Protein AF-A0A329SDK2-F1 (afdb_monomer)

pLDDT: mean 84.41, std 10.88, range [40.44, 93.88]

InterPro domains:
  IPR001247 Exoribonuclease, phosphorolytic domain 1 [PF01138] (6-90)
  IPR015847 Exoribonuclease, phosphorolytic domain 2 [PF03725] (94-155)
  IPR020568 Ribosomal protein uS5 domain 2-type superfamily [SSF54211] (5-118)
  IPR027408 PNPase/RNase PH domain superfamily [G3DSA:3.30.230.70] (1-175)
  IPR036345 Exoribonuclease, PH domain 2 superfamily [SSF55666] (92-164)
  IPR050080 Ribonuclease PH [PTHR11953] (2-164)

Foldseek 3Di:
DPDDFDQFEAEFFFEEEDLVAEPPHRDDPDCDPVRVVLRVQLRQLCVQFAPRNVVHPHYHYFYHYRHHAFAPVSQVRNQVRLLVCVLVVGDTPARKGKWKWFAAPNDIHTRDTPVRNVRTQWMKMWIAGLVVGDTRDIDIDGDDDPVRVVVNVVVGSVVRNVCCVVSCVVSVVVSVD

Solvent-accessible surface area (backbone atoms only — not comparable to full-atom values): 9731 Å² total; per-residue (Å²): 130,87,79,74,93,53,76,41,27,43,80,45,46,47,38,42,72,41,60,70,12,44,91,87,52,73,60,70,98,67,87,50,70,68,34,55,52,51,12,52,50,46,35,57,39,43,54,84,28,42,48,32,75,81,32,56,83,40,73,51,74,47,79,46,75,41,65,67,62,61,45,47,57,71,22,55,51,37,33,50,52,32,49,51,38,54,73,70,65,52,68,50,82,44,62,44,24,32,28,32,30,24,30,46,94,90,39,81,39,75,58,34,41,45,69,46,56,72,67,23,56,18,42,37,38,41,28,31,24,64,88,81,69,42,78,57,36,76,48,80,47,73,65,72,54,74,71,57,47,53,54,40,52,53,52,35,52,54,47,23,47,53,49,44,54,55,50,53,54,55,52,55,55,59,76,76,108

Nearest PDB structures (foldseek):
  2wnr-assembly1_D  TM=9.656E-01  e=1.212E-17  Methanothermobacter thermautotrophicus
  2wnr-assembly1_B  TM=9.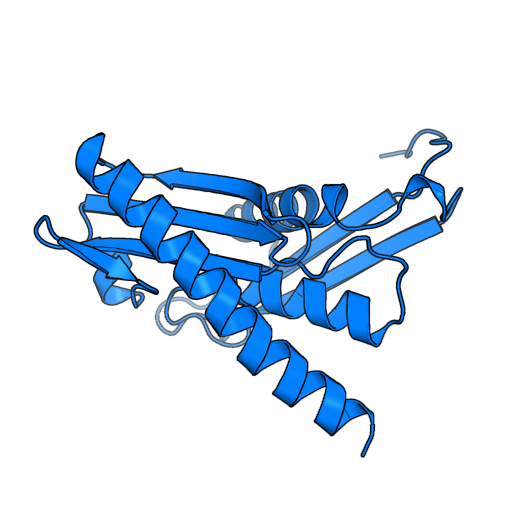500E-01  e=8.816E-18  Methanothermobacter thermautotrophicus
  2wnr-assembly1_F  TM=9.285E-01  e=1.666E-17  Methanothermobacter thermautotrophicus
  2pnz-assembly1_A  TM=9.358E-01  e=5.236E-17  Pyrococcus abyssi
  4ba1-assembly1_B  TM=9.302E-01  e=2.382E-15  Saccharolobus solfataricus

Mean predicted aligned error: 6.84 Å

Sequence (177 aa):
ARREFSKDGQLVCDVKYAPFADKLTRRERGQDPDEMELSAIVEEALAPAVMLHKLPKCIVSVFVTILEDDGGVFAAAINCASLALADAAVEMYDVVTASSAGIVNGSVVLDPSREEEQRGDGKLALAYMPSVGRVTYMLQAGKIHHTQLQEAVDLCTDACTGVTRSLLTASLLQALS

Secondary structure (DSSP, 8-state):
------SS-EEEEEEEE-TTS-SS----SS--HHHHHHHHHHHHHHTTTB-GGGSTT-EEEEEEEE---SS-HHHHHHHHHHHHHHHTT--BSS--EEEEEEEETTEEEES--HHHHHH-SEEEEEEEETTTTEEEEEEEEE---HHHHHHHHHHHHHHHHHHHHHHHHHHHHHHT-

Radius of gyration: 16.82 Å; Cα contacts (8 Å, |Δi|>4): 322; chains: 1; bounding box: 44×35×44 Å

Structure (mmCIF, N/CA/C/O backbone):
data_AF-A0A329SDK2-F1
#
_entry.id   AF-A0A329SDK2-F1
#
loop_
_atom_site.group_PDB
_atom_site.id
_atom_site.type_symbol
_atom_site.label_atom_id
_atom_site.label_alt_id
_atom_site.label_comp_id
_atom_site.label_asym_id
_atom_site.label_entity_id
_atom_site.label_seq_id
_atom_site.pdbx_PDB_ins_code
_atom_site.Cartn_x
_atom_site.Cartn_y
_atom_site.Cartn_z
_atom_site.occupancy
_atom_site.B_iso_or_equiv
_atom_site.auth_seq_id
_atom_site.auth_comp_id
_atom_site.auth_asym_id
_atom_site.auth_atom_id
_atom_site.pdbx_PDB_model_num
ATOM 1 N N . ALA A 1 1 ? 26.123 2.652 1.180 1.00 40.44 1 ALA A N 1
ATOM 2 C CA . ALA A 1 1 ? 26.547 1.236 1.195 1.00 40.44 1 ALA A CA 1
ATOM 3 C C . ALA A 1 1 ? 26.762 0.766 -0.242 1.00 40.44 1 ALA A C 1
ATOM 5 O O . ALA A 1 1 ? 25.948 1.093 -1.098 1.00 40.44 1 ALA A O 1
ATOM 6 N N . ARG A 1 2 ? 27.876 0.084 -0.536 1.00 42.47 2 ARG A N 1
ATOM 7 C CA . ARG A 1 2 ? 28.179 -0.449 -1.875 1.00 42.47 2 ARG A CA 1
ATOM 8 C C . ARG A 1 2 ? 27.233 -1.622 -2.136 1.00 42.47 2 ARG A C 1
ATOM 10 O O . ARG A 1 2 ? 27.375 -2.648 -1.485 1.00 42.47 2 ARG A O 1
ATOM 17 N N . ARG A 1 3 ? 26.243 -1.441 -3.013 1.00 56.94 3 ARG A N 1
ATOM 18 C CA . ARG A 1 3 ? 25.274 -2.497 -3.332 1.00 56.94 3 ARG A CA 1
ATOM 19 C C . ARG A 1 3 ? 25.977 -3.609 -4.112 1.00 56.94 3 ARG A C 1
ATOM 21 O O . ARG A 1 3 ? 26.666 -3.333 -5.095 1.00 56.94 3 ARG A O 1
ATOM 28 N N . GLU A 1 4 ? 25.862 -4.836 -3.617 1.00 59.19 4 GLU A N 1
ATOM 29 C CA . GLU A 1 4 ? 26.436 -6.027 -4.240 1.00 59.19 4 GLU A CA 1
ATOM 30 C C . GLU A 1 4 ? 25.710 -6.361 -5.549 1.00 59.19 4 GLU A C 1
ATOM 32 O O . GLU A 1 4 ? 24.553 -5.993 -5.761 1.00 59.19 4 GLU A O 1
ATOM 37 N N . PHE A 1 5 ? 26.418 -7.032 -6.457 1.00 58.66 5 PHE A N 1
ATOM 38 C CA . PHE A 1 5 ? 25.895 -7.413 -7.763 1.00 58.66 5 PHE A CA 1
ATOM 39 C C . PHE A 1 5 ? 24.773 -8.446 -7.604 1.00 58.66 5 PHE A C 1
ATOM 41 O O . PHE A 1 5 ? 25.046 -9.619 -7.358 1.00 58.66 5 PHE A O 1
ATOM 48 N N . SER A 1 6 ? 23.521 -8.022 -7.783 1.00 67.75 6 SER A N 1
ATOM 49 C CA . SER A 1 6 ? 22.383 -8.935 -7.905 1.00 67.75 6 SER A CA 1
ATOM 50 C C . SER A 1 6 ? 22.097 -9.231 -9.376 1.00 67.75 6 SER A C 1
ATOM 52 O O . SER A 1 6 ? 22.237 -8.359 -10.237 1.00 67.75 6 SER A O 1
ATOM 54 N N . LYS A 1 7 ? 21.726 -10.482 -9.673 1.00 69.50 7 LYS A N 1
ATOM 55 C CA . LYS A 1 7 ? 21.220 -10.869 -11.000 1.00 69.50 7 LYS A CA 1
ATOM 56 C C . LYS A 1 7 ? 19.812 -10.321 -11.241 1.00 69.50 7 LYS A C 1
ATOM 58 O O . LYS A 1 7 ? 19.454 -10.112 -12.396 1.00 69.50 7 LYS A O 1
ATOM 63 N N . ASP A 1 8 ? 19.083 -10.047 -10.166 1.00 82.06 8 ASP A N 1
ATOM 64 C CA . ASP A 1 8 ? 17.745 -9.473 -10.192 1.00 82.06 8 ASP A CA 1
ATOM 65 C C . ASP A 1 8 ? 17.802 -7.944 -10.091 1.00 82.06 8 ASP A C 1
ATOM 67 O O . ASP A 1 8 ? 18.760 -7.366 -9.562 1.00 82.06 8 ASP A O 1
ATOM 71 N N . GLY A 1 9 ? 16.767 -7.288 -10.611 1.00 83.19 9 GLY A N 1
ATOM 72 C CA . GLY A 1 9 ? 16.538 -5.865 -10.403 1.00 83.19 9 GLY A CA 1
ATOM 73 C C . GLY A 1 9 ? 16.341 -5.532 -8.927 1.00 83.19 9 GLY A C 1
ATOM 74 O O . GLY A 1 9 ? 15.985 -6.385 -8.117 1.00 83.19 9 GLY A O 1
ATOM 75 N N . GLN A 1 10 ? 16.582 -4.275 -8.571 1.00 87.50 10 GLN A N 1
ATOM 76 C CA . GLN A 1 10 ? 16.356 -3.780 -7.214 1.00 87.50 10 GLN A CA 1
ATOM 77 C C . GLN A 1 10 ? 15.170 -2.827 -7.205 1.00 87.50 10 GLN A C 1
ATOM 79 O O . GLN A 1 10 ? 15.102 -1.927 -8.042 1.00 87.50 10 GLN A O 1
ATOM 84 N N . LEU A 1 11 ? 14.274 -3.007 -6.240 1.00 90.88 11 LEU A N 1
ATOM 85 C CA . LEU A 1 11 ? 13.259 -2.022 -5.894 1.00 90.88 11 LEU A CA 1
ATOM 86 C C . LEU A 1 11 ? 13.811 -1.142 -4.770 1.00 90.88 11 LEU A C 1
ATOM 88 O O . LEU A 1 11 ? 14.528 -1.627 -3.902 1.00 90.88 11 LEU A O 1
ATOM 92 N N . VAL A 1 12 ? 13.539 0.155 -4.826 1.00 92.31 12 VAL A N 1
ATOM 93 C CA . VAL A 1 12 ? 13.851 1.099 -3.752 1.00 92.31 12 VAL A CA 1
ATOM 94 C C . VAL A 1 12 ? 12.628 1.964 -3.550 1.00 92.31 12 VAL A C 1
ATOM 96 O O . VAL A 1 12 ? 12.203 2.637 -4.490 1.00 92.31 12 VAL A O 1
ATOM 99 N N . CYS A 1 13 ? 12.085 1.975 -2.341 1.00 92.56 13 CYS A N 1
ATOM 100 C CA . CYS A 1 13 ? 10.974 2.851 -1.997 1.00 92.56 13 CYS A CA 1
ATOM 101 C C . CYS A 1 13 ? 11.436 3.909 -0.995 1.00 92.56 13 CYS A C 1
ATOM 103 O O . CYS A 1 13 ? 12.164 3.611 -0.053 1.00 92.56 13 CYS A O 1
ATOM 105 N N . ASP A 1 14 ? 11.031 5.154 -1.220 1.00 92.62 14 ASP A N 1
ATOM 106 C CA . ASP A 1 14 ? 11.293 6.278 -0.321 1.00 92.62 14 ASP A CA 1
ATOM 107 C C . ASP A 1 14 ? 9.982 7.037 -0.124 1.00 92.62 14 ASP A C 1
ATOM 109 O O . ASP A 1 14 ? 9.411 7.592 -1.067 1.00 92.62 14 ASP A O 1
ATOM 113 N N . VAL A 1 15 ? 9.477 6.994 1.102 1.00 91.38 15 VAL A N 1
ATOM 114 C CA . VAL A 1 15 ? 8.231 7.632 1.511 1.00 91.38 15 VAL A CA 1
ATOM 115 C C . VAL A 1 15 ? 8.570 8.808 2.412 1.00 91.38 15 VAL A C 1
ATOM 117 O O . VAL A 1 15 ? 9.326 8.663 3.369 1.00 91.38 15 VAL A O 1
ATOM 120 N N . LYS A 1 16 ? 8.012 9.976 2.098 1.00 90.12 16 LYS A N 1
ATOM 121 C CA . LYS A 1 16 ? 8.234 11.218 2.845 1.00 90.12 16 LYS A CA 1
ATOM 122 C C . LYS A 1 16 ? 6.934 11.941 3.123 1.00 90.12 16 LYS A C 1
ATOM 124 O O . LYS A 1 16 ? 6.051 11.986 2.269 1.00 90.12 16 LYS A O 1
ATOM 129 N N . TYR A 1 17 ? 6.844 12.578 4.278 1.00 88.06 17 TYR A N 1
ATOM 130 C CA . TYR A 1 17 ? 5.756 13.486 4.598 1.00 88.06 17 TYR A CA 1
ATOM 131 C C . TYR A 1 17 ? 6.102 14.900 4.147 1.00 88.06 17 TYR A C 1
ATOM 133 O O . TYR A 1 17 ? 7.206 15.414 4.350 1.00 88.06 17 TYR A O 1
ATOM 141 N N . ALA A 1 18 ? 5.128 15.578 3.547 1.00 86.75 18 ALA A N 1
ATOM 142 C CA . ALA A 1 18 ? 5.228 17.012 3.367 1.00 86.75 18 ALA A CA 1
ATOM 143 C C . ALA A 1 18 ? 5.217 17.700 4.750 1.00 86.75 18 ALA A C 1
ATOM 145 O O . ALA A 1 18 ? 4.517 17.260 5.663 1.00 86.75 18 ALA A O 1
ATOM 146 N N . PRO A 1 19 ? 5.920 18.833 4.925 1.00 82.31 19 PRO A N 1
ATOM 147 C CA . PRO A 1 19 ? 5.992 19.534 6.213 1.00 82.31 19 PRO A CA 1
ATOM 148 C C . PRO A 1 19 ? 4.640 20.085 6.700 1.00 82.31 19 PRO A C 1
ATOM 150 O O . PRO A 1 19 ? 4.552 20.571 7.824 1.00 82.31 19 PRO A O 1
ATOM 153 N N . PHE A 1 20 ? 3.617 20.064 5.844 1.00 83.50 20 PHE A N 1
ATOM 154 C CA . PHE A 1 20 ? 2.242 20.479 6.123 1.00 83.50 20 PHE A CA 1
ATOM 155 C C . PHE A 1 20 ? 1.250 19.303 6.139 1.00 83.50 20 PHE A C 1
ATOM 157 O O . PHE A 1 20 ? 0.051 19.544 6.225 1.00 83.50 20 PHE A O 1
ATOM 164 N N . ALA A 1 21 ? 1.728 18.059 6.024 1.00 80.56 21 ALA A N 1
ATOM 165 C CA . ALA A 1 21 ? 0.863 16.889 5.894 1.00 80.56 21 ALA A CA 1
ATOM 166 C C . ALA A 1 21 ? 0.138 16.520 7.190 1.00 80.56 21 ALA A C 1
ATOM 168 O O . ALA A 1 21 ? -1.021 16.113 7.142 1.00 80.56 21 ALA A O 1
ATOM 169 N N . ASP A 1 22 ? 0.793 16.685 8.341 1.00 78.19 22 ASP A N 1
ATOM 170 C CA . ASP A 1 22 ? 0.138 16.516 9.636 1.00 78.19 22 ASP A CA 1
ATOM 171 C C . ASP A 1 22 ? -0.477 17.846 10.094 1.00 78.19 22 ASP A C 1
ATOM 173 O O . ASP A 1 22 ? 0.178 18.890 10.144 1.00 78.19 22 ASP A O 1
ATOM 177 N N . LYS A 1 23 ? -1.758 17.783 10.461 1.00 66.31 23 LYS A N 1
ATOM 178 C CA . LYS A 1 23 ? -2.551 18.910 10.966 1.00 66.31 23 LYS A CA 1
ATOM 179 C C . LYS A 1 23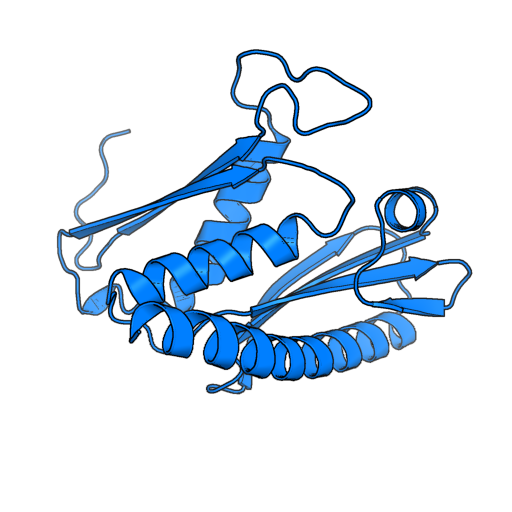 ? -2.092 19.376 12.356 1.00 66.31 23 LYS A C 1
ATOM 181 O O . LYS A 1 23 ? -2.352 20.520 12.722 1.00 66.31 23 LYS A O 1
ATOM 186 N N . LEU A 1 24 ? -1.440 18.504 13.134 1.00 62.28 24 LEU A N 1
ATOM 187 C CA . LEU A 1 24 ? -1.090 18.760 14.540 1.00 62.28 24 LEU A CA 1
ATOM 188 C C . LEU A 1 24 ? 0.381 19.131 14.749 1.00 62.28 24 LEU A C 1
ATOM 190 O O . LEU A 1 24 ? 0.673 19.987 15.586 1.00 62.28 24 LEU A O 1
ATOM 194 N N . THR A 1 25 ? 1.301 18.531 13.992 1.00 61.97 25 THR A N 1
ATOM 195 C CA . THR A 1 25 ? 2.740 18.727 14.202 1.00 61.97 25 THR A CA 1
ATOM 196 C C . THR A 1 25 ? 3.441 19.039 12.892 1.00 61.97 25 THR A C 1
ATOM 198 O O . THR A 1 25 ? 3.390 18.271 11.935 1.00 61.97 25 THR A O 1
ATOM 201 N N . ARG A 1 26 ? 4.172 20.155 12.849 1.00 62.12 26 ARG A N 1
ATOM 202 C CA . ARG A 1 26 ? 5.079 20.422 11.734 1.00 62.12 26 ARG A CA 1
ATOM 203 C C . ARG A 1 26 ? 6.279 19.485 11.857 1.00 62.12 26 ARG A C 1
ATOM 205 O O . ARG A 1 26 ? 7.114 19.698 12.734 1.00 62.12 26 ARG A O 1
ATOM 212 N N . ARG A 1 27 ? 6.361 18.476 10.989 1.00 67.94 27 ARG A N 1
ATOM 213 C CA . ARG A 1 27 ? 7.510 17.561 10.940 1.00 67.94 27 ARG A CA 1
ATOM 214 C C . ARG A 1 27 ? 8.793 18.335 10.625 1.00 67.94 27 ARG A C 1
ATOM 216 O O . ARG A 1 27 ? 8.795 19.270 9.811 1.00 67.94 27 ARG A O 1
ATOM 223 N N . GLU A 1 28 ? 9.865 18.008 11.343 1.00 62.28 28 GLU A N 1
ATOM 224 C CA . GLU A 1 28 ? 11.160 18.661 11.168 1.00 62.28 28 GLU A CA 1
ATOM 225 C C . GLU A 1 28 ? 11.823 18.233 9.853 1.00 62.28 28 GLU A C 1
ATOM 227 O O . GLU A 1 28 ? 11.432 17.269 9.202 1.00 62.28 28 GLU A O 1
ATOM 232 N N . ARG A 1 29 ? 12.837 18.986 9.417 1.00 57.12 29 ARG A N 1
ATOM 233 C CA . ARG A 1 29 ? 13.612 18.628 8.224 1.00 57.12 29 ARG A CA 1
ATOM 234 C C . ARG A 1 29 ? 14.585 17.502 8.589 1.00 57.12 29 ARG A C 1
ATOM 236 O O . ARG A 1 29 ? 15.721 17.778 8.961 1.00 57.12 29 ARG A O 1
ATOM 243 N N . GLY A 1 30 ? 14.139 16.257 8.476 1.00 65.50 30 GLY A N 1
ATOM 244 C CA . GLY A 1 30 ? 14.910 15.040 8.733 1.00 65.50 30 GLY A CA 1
ATOM 245 C C . GLY A 1 30 ? 14.174 13.819 8.182 1.00 65.50 30 GLY A C 1
ATOM 246 O O . GLY A 1 30 ? 13.042 13.956 7.739 1.00 65.50 30 GLY A O 1
ATOM 247 N N . GLN A 1 31 ? 14.831 12.658 8.155 1.00 65.81 31 GLN A N 1
ATOM 248 C CA . GLN A 1 31 ? 14.141 11.402 7.858 1.00 65.81 31 GLN A CA 1
ATOM 249 C C . GLN A 1 31 ? 13.559 10.885 9.171 1.00 65.81 31 GLN A C 1
ATOM 251 O O . GLN A 1 31 ? 14.318 10.523 10.075 1.00 65.81 31 GLN A O 1
ATOM 256 N N . ASP A 1 32 ? 12.235 10.913 9.287 1.00 79.38 32 ASP A N 1
ATOM 257 C CA . ASP A 1 32 ? 11.562 10.408 10.480 1.00 79.38 32 ASP A CA 1
ATOM 258 C C . ASP A 1 32 ? 11.685 8.872 10.540 1.00 79.38 32 ASP A C 1
ATOM 260 O O . ASP A 1 32 ? 11.699 8.205 9.500 1.00 79.38 32 ASP A O 1
ATOM 264 N N . PRO A 1 33 ? 11.756 8.265 11.738 1.00 82.56 33 PRO A N 1
ATOM 265 C CA . PRO A 1 33 ? 11.745 6.808 11.865 1.00 82.56 33 PRO A CA 1
ATOM 266 C C . PRO A 1 33 ? 10.485 6.198 11.232 1.00 82.56 33 PRO A C 1
ATOM 268 O O . PRO A 1 33 ? 10.592 5.204 10.519 1.00 82.56 33 PRO A O 1
ATOM 271 N N . ASP A 1 34 ? 9.331 6.855 11.382 1.00 82.75 34 ASP A N 1
ATOM 272 C CA . ASP A 1 34 ? 8.061 6.436 10.778 1.00 82.75 34 ASP A CA 1
ATOM 273 C C . ASP A 1 34 ? 8.124 6.408 9.239 1.00 82.75 34 ASP A C 1
ATOM 275 O O . ASP A 1 34 ? 7.576 5.512 8.601 1.00 82.75 34 ASP A O 1
ATOM 279 N N . GLU A 1 35 ? 8.815 7.378 8.625 1.00 87.12 35 GLU A N 1
ATOM 280 C CA . GLU A 1 35 ? 9.030 7.426 7.172 1.00 87.12 35 GLU A CA 1
ATOM 281 C C . GLU A 1 35 ? 9.897 6.265 6.702 1.00 87.12 35 GLU A C 1
ATOM 283 O O . GLU A 1 35 ? 9.628 5.656 5.664 1.00 87.12 35 GLU A O 1
ATOM 288 N N . MET A 1 36 ? 10.941 5.949 7.470 1.00 88.56 36 MET A N 1
ATOM 289 C CA . MET A 1 36 ? 11.843 4.848 7.159 1.00 88.56 36 MET A CA 1
ATOM 290 C C . MET A 1 36 ? 11.129 3.498 7.277 1.00 88.56 36 MET A C 1
ATOM 292 O O . MET A 1 36 ? 11.291 2.645 6.404 1.00 88.56 36 MET A O 1
ATOM 296 N N . GLU A 1 37 ? 10.304 3.323 8.311 1.00 90.44 37 GLU A N 1
ATOM 297 C CA . GLU A 1 37 ? 9.464 2.137 8.483 1.00 90.44 37 GLU A CA 1
ATOM 298 C C . GLU A 1 37 ? 8.458 1.998 7.338 1.00 90.44 37 GLU A C 1
ATOM 300 O O . GLU A 1 37 ? 8.395 0.947 6.701 1.00 90.44 37 GLU A O 1
ATOM 305 N N . LEU A 1 38 ? 7.728 3.066 7.006 1.00 89.88 38 LEU A N 1
ATOM 306 C CA . LEU A 1 38 ? 6.753 3.042 5.917 1.00 89.88 38 LEU A CA 1
ATOM 307 C C . LEU A 1 38 ? 7.414 2.776 4.556 1.00 89.88 38 LEU A C 1
ATOM 309 O O . LEU A 1 38 ? 6.868 2.041 3.737 1.00 89.88 38 LEU A O 1
ATOM 313 N N . SER A 1 39 ? 8.614 3.311 4.329 1.00 92.81 39 SER A N 1
ATOM 314 C CA . SER A 1 39 ? 9.400 3.045 3.118 1.00 92.81 39 SER A CA 1
ATOM 315 C C . SER A 1 39 ? 9.753 1.566 2.976 1.00 92.81 39 SER A C 1
ATOM 317 O O . SER A 1 39 ? 9.546 0.988 1.908 1.00 92.81 39 SER A O 1
ATOM 319 N N . ALA A 1 40 ? 10.228 0.941 4.057 1.00 92.25 40 ALA A N 1
ATOM 320 C CA . ALA A 1 40 ? 10.560 -0.481 4.070 1.00 92.25 40 ALA A CA 1
ATOM 321 C C . ALA A 1 40 ? 9.319 -1.357 3.845 1.00 92.25 40 ALA A C 1
ATOM 323 O O . ALA A 1 40 ? 9.361 -2.313 3.075 1.00 92.25 40 ALA A O 1
ATOM 324 N N . ILE A 1 41 ? 8.197 -0.987 4.465 1.00 92.75 41 ILE A N 1
ATOM 325 C CA . ILE A 1 41 ? 6.907 -1.660 4.304 1.00 92.75 41 ILE A CA 1
ATOM 326 C C . ILE A 1 41 ? 6.437 -1.625 2.846 1.00 92.75 41 ILE A C 1
ATOM 328 O O . ILE A 1 41 ? 6.033 -2.652 2.301 1.00 92.75 41 ILE A O 1
ATOM 332 N N . VAL A 1 42 ? 6.482 -0.455 2.201 1.00 93.38 42 VAL A N 1
ATOM 333 C CA . VAL A 1 42 ? 6.060 -0.303 0.800 1.00 93.38 42 VAL A CA 1
ATOM 334 C C . VAL A 1 42 ? 6.982 -1.098 -0.129 1.00 93.38 42 VAL A C 1
ATOM 336 O O . VAL A 1 42 ? 6.497 -1.748 -1.056 1.00 93.38 42 VAL A O 1
ATOM 339 N N . GLU A 1 43 ? 8.291 -1.105 0.140 1.00 93.44 43 GLU A N 1
ATOM 340 C CA . GLU A 1 43 ? 9.257 -1.913 -0.611 1.00 93.44 43 GLU A CA 1
ATOM 341 C C . GLU A 1 43 ? 8.937 -3.410 -0.505 1.00 93.44 43 GLU A C 1
ATOM 343 O O . GLU A 1 43 ? 8.841 -4.094 -1.525 1.00 93.44 43 GLU A O 1
ATOM 348 N N . GLU A 1 44 ? 8.701 -3.916 0.708 1.00 92.69 44 GLU A N 1
ATOM 349 C CA . GLU A 1 44 ? 8.387 -5.327 0.951 1.00 92.69 44 GLU A CA 1
ATOM 350 C C . GLU A 1 44 ? 7.028 -5.731 0.356 1.00 92.69 44 GLU A C 1
ATOM 352 O O . GLU A 1 44 ? 6.896 -6.816 -0.214 1.00 92.69 44 GLU A O 1
ATOM 357 N N . ALA A 1 45 ? 6.031 -4.843 0.409 1.00 93.12 45 ALA A N 1
ATOM 358 C CA . ALA A 1 45 ? 4.703 -5.086 -0.149 1.00 93.12 45 ALA A CA 1
ATOM 359 C C . ALA A 1 45 ? 4.690 -5.150 -1.687 1.00 93.12 45 ALA A C 1
ATOM 361 O O . ALA A 1 45 ? 3.906 -5.915 -2.257 1.00 93.12 45 ALA A O 1
ATOM 362 N N . LEU A 1 46 ? 5.543 -4.367 -2.359 1.00 92.06 46 LEU A N 1
ATOM 363 C CA . LEU A 1 46 ? 5.618 -4.282 -3.824 1.00 92.06 46 LEU A CA 1
ATOM 364 C C . LEU A 1 46 ? 6.644 -5.242 -4.440 1.00 92.06 46 LEU A C 1
ATOM 366 O O . LEU A 1 46 ? 6.471 -5.666 -5.584 1.00 92.06 46 LEU A O 1
ATOM 370 N N . ALA A 1 47 ? 7.682 -5.634 -3.698 1.00 90.75 47 ALA A N 1
ATOM 371 C CA . ALA A 1 47 ? 8.696 -6.586 -4.151 1.00 90.75 47 ALA A CA 1
ATOM 372 C C . ALA A 1 47 ? 8.132 -7.877 -4.789 1.00 90.75 47 ALA A C 1
ATOM 374 O O . ALA A 1 47 ? 8.627 -8.255 -5.854 1.00 90.75 47 ALA A O 1
ATOM 375 N N . PRO A 1 48 ? 7.107 -8.560 -4.227 1.00 90.81 48 PRO A N 1
ATOM 376 C CA . PRO A 1 48 ? 6.549 -9.767 -4.843 1.00 90.81 48 PRO A CA 1
ATOM 377 C C . PRO A 1 48 ? 5.700 -9.494 -6.094 1.00 90.81 48 PRO A C 1
ATOM 379 O O . PRO A 1 48 ? 5.465 -10.421 -6.870 1.00 90.81 48 PRO A O 1
ATOM 382 N N . ALA A 1 49 ? 5.236 -8.259 -6.294 1.00 90.75 49 ALA A N 1
ATOM 383 C CA . ALA A 1 49 ? 4.411 -7.880 -7.437 1.00 90.75 49 ALA A CA 1
ATOM 384 C C . ALA A 1 49 ? 5.248 -7.482 -8.659 1.00 90.75 49 ALA A C 1
ATOM 386 O O . ALA A 1 49 ? 4.856 -7.761 -9.791 1.00 90.75 49 ALA A O 1
ATOM 387 N N . VAL A 1 50 ? 6.422 -6.880 -8.456 1.00 90.56 50 VAL A N 1
ATOM 388 C CA . VAL A 1 50 ? 7.304 -6.442 -9.547 1.00 90.56 50 VAL A CA 1
ATOM 389 C C . VAL A 1 50 ? 8.133 -7.610 -10.092 1.00 90.56 50 VAL A C 1
ATOM 391 O O . VAL A 1 50 ? 8.753 -8.371 -9.348 1.00 90.56 50 VAL A O 1
ATOM 394 N N . MET A 1 51 ? 8.224 -7.739 -11.420 1.00 89.56 51 MET A N 1
ATOM 395 C CA . MET A 1 51 ? 9.044 -8.766 -12.073 1.00 89.56 51 MET A CA 1
ATOM 396 C C . MET A 1 51 ? 10.538 -8.394 -12.084 1.00 89.56 51 MET A C 1
ATOM 398 O O . MET A 1 51 ? 11.142 -8.192 -13.137 1.00 89.56 51 MET A O 1
ATOM 402 N N . LEU A 1 52 ? 11.169 -8.355 -10.905 1.00 87.19 52 LEU A N 1
ATOM 403 C CA . LEU A 1 52 ? 12.583 -7.971 -10.746 1.00 87.19 52 LEU A CA 1
ATOM 404 C C . LEU A 1 52 ? 13.550 -8.848 -11.563 1.00 87.19 52 LEU A C 1
ATOM 406 O O . LEU A 1 52 ? 14.557 -8.356 -12.068 1.00 87.19 52 LEU A O 1
ATOM 410 N N . HIS A 1 53 ? 13.219 -10.122 -11.773 1.00 86.50 53 HIS A N 1
ATOM 411 C CA . HIS A 1 53 ? 14.010 -11.056 -12.582 1.00 86.50 53 HIS A CA 1
ATOM 412 C C . HIS A 1 53 ? 14.106 -10.664 -14.072 1.00 86.50 53 HIS A C 1
ATOM 414 O O . HIS A 1 53 ? 15.064 -11.040 -14.747 1.00 86.50 53 HIS A O 1
ATOM 420 N N . LYS A 1 54 ? 13.136 -9.904 -14.605 1.00 86.25 54 LYS A N 1
ATOM 421 C CA . LYS A 1 54 ? 13.172 -9.385 -15.987 1.00 86.25 54 LYS A CA 1
ATOM 422 C C . LYS A 1 54 ? 13.992 -8.104 -16.125 1.00 86.25 54 LYS A C 1
ATOM 424 O O . LYS A 1 54 ? 14.286 -7.695 -17.245 1.00 86.25 54 LYS A O 1
ATOM 429 N N . LEU A 1 55 ? 14.367 -7.486 -15.007 1.00 83.94 55 LEU A N 1
ATOM 430 C CA . LEU A 1 55 ? 15.031 -6.186 -14.939 1.00 83.94 55 LEU A CA 1
ATOM 431 C C . LEU A 1 55 ? 16.468 -6.312 -14.390 1.00 83.94 55 LEU A C 1
ATOM 433 O O . LEU A 1 55 ? 16.815 -5.647 -13.410 1.00 83.94 55 LEU A O 1
ATOM 437 N N . PRO A 1 56 ? 17.345 -7.150 -14.985 1.00 86.06 56 PRO A N 1
ATOM 438 C CA . PRO A 1 56 ? 18.699 -7.323 -14.480 1.00 86.06 56 PRO A CA 1
ATOM 439 C C . PRO A 1 56 ? 19.480 -6.010 -14.598 1.00 86.06 56 PRO A C 1
ATOM 441 O O . PRO A 1 56 ? 19.481 -5.366 -15.646 1.00 86.06 56 PRO A O 1
ATOM 444 N N . LYS A 1 57 ? 20.212 -5.641 -13.538 1.00 84.19 57 LYS A N 1
ATOM 445 C CA . LYS A 1 57 ? 21.004 -4.393 -13.446 1.00 84.19 57 LYS A CA 1
ATOM 446 C C . LYS A 1 57 ? 20.179 -3.096 -13.463 1.00 84.19 57 LYS A C 1
ATOM 448 O O . LYS A 1 57 ? 20.769 -2.020 -13.544 1.00 84.19 57 LYS A O 1
ATOM 453 N N . CYS A 1 58 ? 18.855 -3.177 -13.370 1.00 86.38 58 CYS A N 1
ATOM 454 C CA . CYS A 1 58 ? 17.991 -2.011 -13.239 1.00 86.38 58 CYS A CA 1
ATOM 455 C C . CYS A 1 58 ? 17.656 -1.751 -11.768 1.00 86.38 58 CYS A C 1
ATOM 457 O O . CYS A 1 58 ? 17.570 -2.673 -10.953 1.00 86.38 58 CYS A O 1
ATOM 459 N N . ILE A 1 59 ? 17.454 -0.476 -11.446 1.00 89.31 59 ILE A N 1
ATOM 460 C CA . ILE A 1 59 ? 16.943 -0.040 -10.150 1.00 89.31 59 ILE A CA 1
ATOM 461 C C . ILE A 1 59 ? 15.636 0.690 -10.425 1.00 89.31 59 ILE A C 1
ATOM 463 O O . ILE A 1 59 ? 15.630 1.689 -11.143 1.00 89.31 59 ILE A O 1
ATOM 467 N N . VAL A 1 60 ? 14.545 0.166 -9.881 1.00 90.50 60 VAL A N 1
ATOM 468 C CA . VAL A 1 60 ? 13.235 0.810 -9.900 1.00 90.50 60 VAL A CA 1
ATOM 469 C C . VAL A 1 60 ? 13.112 1.581 -8.595 1.00 90.50 60 VAL A C 1
ATOM 471 O O . VAL A 1 60 ? 13.090 0.981 -7.524 1.00 90.50 60 VAL A O 1
ATOM 474 N N . SER A 1 61 ? 13.083 2.907 -8.682 1.00 91.88 61 SER A N 1
ATOM 475 C CA . SER A 1 61 ? 12.954 3.775 -7.512 1.00 91.88 61 SER A CA 1
ATOM 476 C C . SER A 1 61 ? 11.569 4.404 -7.485 1.00 91.88 61 SER A C 1
ATOM 478 O O . SER A 1 61 ? 11.195 5.099 -8.429 1.00 91.88 61 SER A O 1
ATOM 480 N N . VAL A 1 62 ? 10.832 4.187 -6.400 1.00 92.62 62 VAL A N 1
ATOM 481 C CA . VAL A 1 62 ? 9.498 4.744 -6.174 1.00 92.62 62 VAL A CA 1
ATOM 482 C C . VAL A 1 62 ? 9.581 5.765 -5.050 1.00 92.62 62 VAL A C 1
ATOM 484 O O . VAL A 1 62 ? 10.015 5.449 -3.944 1.00 92.62 62 VAL A O 1
ATOM 487 N N . PHE A 1 63 ? 9.151 6.990 -5.338 1.00 93.62 63 PHE A N 1
ATOM 488 C CA . PHE A 1 63 ? 9.128 8.085 -4.376 1.00 93.62 63 PHE A CA 1
ATOM 489 C C . PHE A 1 63 ? 7.680 8.454 -4.083 1.00 93.62 63 PHE A C 1
ATOM 491 O O . PHE A 1 63 ? 6.950 8.848 -4.992 1.00 93.62 63 PHE A O 1
ATOM 498 N N . VAL A 1 64 ? 7.269 8.342 -2.824 1.00 92.38 64 VAL A N 1
ATOM 499 C CA . VAL A 1 64 ? 5.913 8.676 -2.381 1.00 92.38 64 VAL A CA 1
ATOM 500 C C . VAL A 1 64 ? 5.994 9.882 -1.459 1.00 92.38 64 VAL A C 1
ATOM 502 O O . VAL A 1 64 ? 6.758 9.892 -0.499 1.00 92.38 64 VAL A O 1
ATOM 505 N N . THR A 1 65 ? 5.212 10.919 -1.752 1.00 91.62 65 THR A N 1
ATOM 506 C CA . THR A 1 65 ? 5.099 12.097 -0.884 1.00 91.62 65 THR A CA 1
ATOM 507 C C . THR A 1 65 ? 3.684 12.195 -0.343 1.00 91.62 65 THR A C 1
ATOM 509 O O . THR A 1 65 ? 2.733 12.339 -1.108 1.00 91.62 65 THR A O 1
ATOM 512 N N . ILE A 1 66 ? 3.552 12.132 0.976 1.00 90.75 66 ILE A N 1
ATOM 513 C CA . ILE A 1 66 ? 2.275 12.239 1.675 1.00 90.75 66 ILE A CA 1
ATOM 514 C C . ILE A 1 66 ? 1.968 13.722 1.849 1.00 90.75 66 ILE A C 1
ATOM 516 O O . ILE A 1 66 ? 2.739 14.454 2.470 1.00 90.75 66 ILE A O 1
ATOM 520 N N . LEU A 1 67 ? 0.867 14.169 1.248 1.00 89.81 67 LEU A N 1
ATOM 521 C CA . LEU A 1 67 ? 0.462 15.577 1.245 1.00 89.81 67 LEU A CA 1
ATOM 522 C C . LEU A 1 67 ? -0.470 15.925 2.402 1.00 89.81 67 LEU A C 1
ATOM 524 O O . LEU A 1 67 ? -0.400 17.041 2.905 1.00 89.81 67 LEU A O 1
ATOM 528 N N . GLU A 1 68 ? -1.313 14.981 2.806 1.00 87.50 68 GLU A N 1
ATOM 529 C CA . GLU A 1 68 ? -2.244 15.093 3.924 1.00 87.50 68 GLU A CA 1
ATOM 530 C C . GLU A 1 68 ? -2.346 13.724 4.597 1.00 87.50 68 GLU A C 1
ATOM 532 O O . GLU A 1 68 ? -2.438 12.702 3.915 1.00 87.50 68 GLU A O 1
ATOM 537 N N . ASP A 1 69 ? -2.290 13.717 5.925 1.00 85.94 69 ASP A N 1
ATOM 538 C CA . ASP A 1 69 ? -2.470 12.527 6.751 1.00 85.94 69 ASP A CA 1
ATOM 539 C C . ASP A 1 69 ? -3.759 12.662 7.574 1.00 85.94 69 ASP A C 1
ATOM 541 O O . ASP A 1 69 ? -3.836 13.460 8.515 1.00 85.94 69 ASP A O 1
ATOM 545 N N . ASP A 1 70 ? -4.773 11.883 7.194 1.00 82.44 70 ASP A N 1
ATOM 546 C CA . ASP A 1 70 ? -6.067 11.789 7.882 1.00 82.44 70 ASP A CA 1
ATOM 547 C C . ASP A 1 70 ? -6.374 10.352 8.355 1.00 82.44 70 ASP A C 1
ATOM 549 O O . ASP A 1 70 ? -7.511 10.029 8.700 1.00 82.44 70 ASP A O 1
ATOM 553 N N . GLY A 1 71 ? -5.348 9.493 8.425 1.00 81.06 71 GLY A N 1
ATOM 554 C CA . GLY A 1 71 ? -5.486 8.043 8.605 1.00 81.06 71 GLY A CA 1
ATOM 555 C C . GLY A 1 71 ? -5.310 7.274 7.292 1.00 81.06 71 GLY A C 1
ATOM 556 O O . GLY A 1 71 ? -5.241 7.861 6.211 1.00 81.06 71 GLY A O 1
ATOM 557 N N . GLY A 1 72 ? -5.146 5.949 7.378 1.00 82.50 72 GLY A N 1
ATOM 558 C CA . GLY A 1 72 ? -5.083 5.086 6.186 1.00 82.50 72 GLY A CA 1
ATOM 559 C C . GLY A 1 72 ? -3.866 5.303 5.269 1.00 82.50 72 GLY A C 1
ATOM 560 O O . GLY A 1 72 ? -3.822 4.775 4.156 1.00 82.50 72 GLY A O 1
ATOM 561 N N . VAL A 1 73 ? -2.838 6.031 5.724 1.00 88.50 73 VAL A 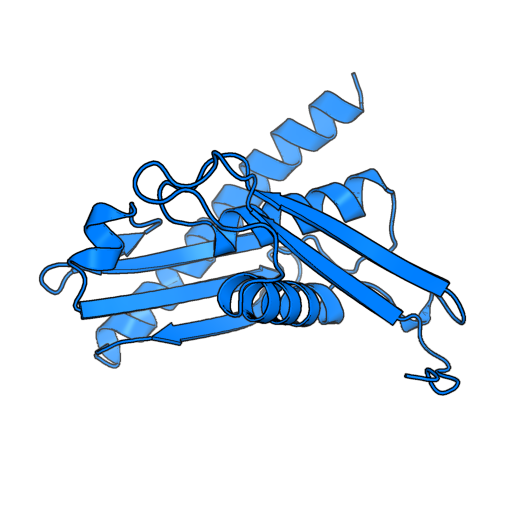N 1
ATOM 562 C CA . VAL A 1 73 ? -1.644 6.382 4.930 1.00 88.50 73 VAL A CA 1
ATOM 563 C C . VAL A 1 73 ? -0.965 5.158 4.320 1.00 88.50 73 VAL A C 1
ATOM 565 O O . VAL A 1 73 ? -0.514 5.208 3.178 1.00 88.50 73 VAL A O 1
ATOM 568 N N . PHE A 1 74 ? -0.927 4.043 5.052 1.00 89.62 74 PHE A N 1
ATOM 569 C CA . PHE A 1 74 ? -0.400 2.769 4.561 1.00 89.62 74 PHE A CA 1
ATOM 570 C C . PHE A 1 74 ? -1.084 2.335 3.258 1.00 89.62 74 PHE A C 1
ATOM 572 O O . PHE A 1 74 ? -0.418 2.033 2.266 1.00 89.62 74 PHE A O 1
ATOM 579 N N . ALA A 1 75 ? -2.420 2.327 3.259 1.00 90.69 75 ALA A N 1
ATOM 580 C CA . ALA A 1 75 ? -3.212 1.882 2.125 1.00 90.69 75 ALA A CA 1
ATOM 581 C C . ALA A 1 75 ? -3.039 2.841 0.945 1.00 90.69 75 ALA A C 1
ATOM 583 O O . ALA A 1 75 ? -2.755 2.416 -0.176 1.00 90.69 75 ALA A O 1
ATOM 584 N N . ALA A 1 76 ? -3.116 4.145 1.217 1.00 89.94 76 ALA A N 1
ATOM 585 C CA . ALA A 1 76 ? -2.931 5.185 0.214 1.00 89.94 76 ALA A CA 1
ATOM 586 C C . ALA A 1 76 ? -1.541 5.130 -0.445 1.00 89.94 76 ALA A C 1
ATOM 588 O O . ALA A 1 76 ? -1.441 5.209 -1.671 1.00 89.94 76 ALA A O 1
ATOM 589 N N . ALA A 1 77 ? -0.475 4.950 0.341 1.00 92.12 77 ALA A N 1
ATOM 590 C CA . ALA A 1 77 ? 0.897 4.908 -0.156 1.00 92.12 77 ALA A CA 1
ATOM 591 C C . ALA A 1 77 ? 1.137 3.711 -1.086 1.00 92.12 77 ALA A C 1
ATOM 593 O O . ALA A 1 77 ? 1.676 3.893 -2.177 1.00 92.12 77 ALA A O 1
ATOM 594 N N . ILE A 1 78 ? 0.702 2.507 -0.695 1.00 92.62 78 ILE A N 1
ATOM 595 C CA . ILE A 1 78 ? 0.864 1.294 -1.513 1.00 92.62 78 ILE A CA 1
ATOM 596 C C . ILE A 1 78 ? 0.024 1.384 -2.790 1.00 92.62 78 ILE A C 1
ATOM 598 O O . ILE A 1 78 ? 0.539 1.112 -3.873 1.00 92.62 78 ILE A O 1
ATOM 602 N N . ASN A 1 79 ? -1.236 1.820 -2.682 1.00 91.19 79 ASN A N 1
ATOM 603 C CA . ASN A 1 79 ? -2.123 1.978 -3.836 1.00 91.19 79 ASN A CA 1
ATOM 604 C C . ASN A 1 79 ? -1.541 2.978 -4.845 1.00 91.19 79 ASN A C 1
ATOM 606 O O . ASN A 1 79 ? -1.465 2.690 -6.039 1.00 91.19 79 ASN A O 1
ATOM 610 N N . CYS A 1 80 ? -1.072 4.132 -4.364 1.00 90.75 80 CYS A N 1
ATOM 611 C CA . CYS A 1 80 ? -0.440 5.155 -5.195 1.00 90.75 80 CYS A CA 1
ATOM 612 C C . CYS A 1 80 ? 0.847 4.639 -5.852 1.00 90.75 80 CYS A C 1
ATOM 614 O O . CYS A 1 80 ? 1.023 4.777 -7.061 1.00 90.75 80 CYS A O 1
ATOM 616 N N . ALA A 1 81 ? 1.719 3.985 -5.082 1.00 92.38 81 ALA A N 1
ATOM 617 C CA . ALA A 1 81 ? 2.961 3.416 -5.590 1.00 92.38 81 ALA A CA 1
ATOM 618 C C . ALA A 1 81 ? 2.712 2.339 -6.658 1.00 92.38 81 ALA A C 1
ATOM 620 O O . ALA A 1 81 ? 3.368 2.341 -7.700 1.00 92.38 81 ALA A O 1
ATOM 621 N N . SER A 1 82 ? 1.740 1.450 -6.440 1.00 91.62 82 SER A N 1
ATOM 622 C CA . SER A 1 82 ? 1.406 0.411 -7.414 1.00 91.62 82 SER A CA 1
ATOM 623 C C . SER A 1 82 ? 0.808 0.990 -8.695 1.00 91.62 82 SER A C 1
ATOM 625 O O . SER A 1 82 ? 1.122 0.501 -9.780 1.00 91.62 82 SER A O 1
ATOM 627 N N . LEU A 1 83 ? -0.027 2.027 -8.592 1.00 88.62 83 LEU A N 1
ATOM 628 C CA . LEU A 1 83 ? -0.557 2.731 -9.760 1.00 88.62 83 LEU A CA 1
ATOM 629 C C . LEU A 1 83 ? 0.547 3.470 -10.519 1.00 88.62 83 LEU A C 1
ATOM 631 O O . LEU A 1 83 ? 0.585 3.393 -11.740 1.00 88.62 83 LEU A O 1
ATOM 635 N N . ALA A 1 84 ? 1.476 4.122 -9.818 1.00 90.25 84 ALA A N 1
ATOM 636 C CA . ALA A 1 84 ? 2.611 4.799 -10.440 1.00 90.25 84 ALA A CA 1
ATOM 637 C C . ALA A 1 84 ? 3.510 3.820 -11.213 1.00 90.25 84 ALA A C 1
ATOM 639 O O . ALA A 1 84 ? 3.973 4.133 -12.307 1.00 90.25 84 ALA A O 1
ATOM 640 N N . LEU A 1 85 ? 3.729 2.614 -10.679 1.00 90.06 85 LEU A N 1
ATOM 641 C CA . LEU A 1 85 ? 4.454 1.557 -11.388 1.00 90.06 85 LEU A CA 1
ATOM 642 C C . LEU A 1 85 ? 3.694 1.062 -12.627 1.00 90.06 85 LEU A C 1
ATOM 644 O O . LEU A 1 85 ? 4.318 0.797 -13.657 1.00 90.06 85 LEU A O 1
ATOM 648 N N . ALA A 1 86 ? 2.365 0.955 -12.539 1.00 88.25 86 ALA A N 1
ATOM 649 C CA . ALA A 1 86 ? 1.521 0.563 -13.665 1.00 88.25 86 ALA A CA 1
ATOM 650 C C . ALA A 1 86 ? 1.526 1.627 -14.775 1.00 88.25 86 ALA A C 1
ATOM 652 O O . ALA A 1 86 ? 1.677 1.283 -15.945 1.00 88.25 86 ALA A O 1
ATOM 653 N N . ASP A 1 87 ? 1.425 2.905 -14.407 1.00 86.31 87 ASP A N 1
ATOM 654 C CA . ASP A 1 87 ? 1.487 4.050 -15.324 1.00 86.31 87 ASP A CA 1
ATOM 655 C C . ASP A 1 87 ? 2.860 4.167 -16.003 1.00 86.31 87 ASP A C 1
ATOM 657 O O . ASP A 1 87 ? 2.958 4.348 -17.216 1.00 86.31 87 ASP A O 1
ATOM 661 N N . ALA A 1 88 ? 3.938 3.918 -15.253 1.00 87.25 88 ALA A N 1
ATOM 662 C CA . ALA A 1 88 ? 5.299 3.843 -15.782 1.00 87.25 88 ALA A CA 1
ATOM 663 C C . ALA A 1 88 ? 5.562 2.603 -16.668 1.00 87.25 88 ALA A C 1
ATOM 665 O O . ALA A 1 88 ? 6.696 2.404 -17.111 1.00 87.25 88 ALA A O 1
ATOM 666 N N . ALA A 1 89 ? 4.544 1.769 -16.920 1.00 86.06 89 ALA A N 1
ATOM 667 C CA . ALA A 1 89 ? 4.623 0.533 -17.697 1.00 86.06 89 ALA A CA 1
ATOM 668 C C . ALA A 1 89 ? 5.713 -0.435 -17.198 1.00 86.06 89 ALA A C 1
ATOM 670 O O . ALA A 1 89 ? 6.373 -1.121 -17.984 1.00 86.06 89 ALA A O 1
ATOM 671 N N . VAL A 1 90 ? 5.912 -0.497 -15.876 1.00 89.12 90 VAL A N 1
ATOM 672 C CA . VAL A 1 90 ? 6.811 -1.475 -15.260 1.00 89.12 90 VAL A CA 1
ATOM 673 C C . VAL A 1 90 ? 6.157 -2.853 -15.313 1.00 89.12 90 VAL A C 1
ATOM 675 O O . VAL A 1 90 ? 4.991 -3.030 -14.970 1.00 89.12 90 VAL A O 1
ATOM 678 N N . GLU A 1 91 ? 6.930 -3.854 -15.726 1.00 88.81 91 GLU A N 1
ATOM 679 C CA . GLU A 1 91 ? 6.504 -5.253 -15.751 1.00 88.81 91 GLU A CA 1
ATOM 680 C C . GLU A 1 91 ? 6.196 -5.747 -14.323 1.00 88.81 91 GLU A C 1
ATOM 682 O O . GLU A 1 91 ? 7.099 -5.991 -13.515 1.00 88.81 91 GLU A O 1
ATOM 687 N N . MET A 1 92 ? 4.908 -5.923 -14.022 1.00 90.12 92 MET A N 1
ATOM 688 C CA . MET A 1 92 ? 4.391 -6.439 -12.751 1.00 90.12 92 MET A CA 1
ATOM 689 C C . MET A 1 92 ? 3.480 -7.645 -12.993 1.00 90.12 92 MET A C 1
ATOM 691 O O . MET A 1 92 ? 2.818 -7.731 -14.026 1.00 90.12 92 MET A O 1
ATOM 695 N N . TYR A 1 93 ? 3.451 -8.589 -12.054 1.00 90.06 93 TYR A N 1
ATOM 696 C CA . TYR A 1 93 ? 2.519 -9.720 -12.081 1.00 90.06 93 TYR A CA 1
ATOM 697 C C . TYR A 1 93 ? 1.077 -9.275 -11.848 1.00 90.06 93 TYR A C 1
ATOM 699 O O . TYR A 1 93 ? 0.157 -9.823 -12.450 1.00 90.06 93 TYR A O 1
ATOM 707 N N . ASP A 1 94 ? 0.902 -8.314 -10.947 1.00 89.25 94 ASP A N 1
ATOM 708 C CA . ASP A 1 94 ? -0.387 -7.776 -10.542 1.00 89.25 94 ASP A CA 1
ATOM 709 C C . ASP A 1 94 ? -0.196 -6.384 -9.931 1.00 89.25 94 ASP A C 1
ATOM 711 O O . ASP A 1 94 ? 0.906 -6.032 -9.503 1.00 89.25 94 ASP A O 1
ATOM 715 N N . VAL A 1 95 ? -1.273 -5.607 -9.874 1.00 89.12 95 VAL A N 1
ATOM 716 C CA . VAL A 1 95 ? -1.307 -4.340 -9.139 1.00 89.12 95 VAL A CA 1
ATOM 717 C C . VAL A 1 95 ? -1.604 -4.658 -7.679 1.00 89.12 95 VAL A C 1
ATOM 719 O O . VAL A 1 95 ? -2.560 -5.364 -7.372 1.00 89.12 95 VAL A O 1
ATOM 722 N N . VAL A 1 96 ? -0.784 -4.152 -6.764 1.00 92.00 96 VAL A N 1
ATOM 723 C CA . VAL A 1 96 ? -0.995 -4.348 -5.329 1.00 92.00 96 VAL A CA 1
ATOM 724 C C . VAL A 1 96 ? -2.002 -3.325 -4.841 1.00 92.00 96 VAL A C 1
ATOM 726 O O . VAL A 1 96 ? -1.848 -2.126 -5.075 1.00 92.00 96 VAL A O 1
ATOM 729 N N . THR A 1 97 ? -3.010 -3.804 -4.121 1.00 92.31 97 THR A N 1
ATOM 730 C CA . THR A 1 97 ? -3.940 -2.949 -3.393 1.00 92.31 97 THR A CA 1
ATOM 731 C C . THR A 1 97 ? -3.849 -3.186 -1.908 1.00 92.31 97 THR A C 1
ATOM 733 O O . THR A 1 97 ? -3.650 -4.307 -1.453 1.00 92.31 97 THR A O 1
ATOM 736 N N . ALA A 1 98 ? -3.980 -2.119 -1.143 1.00 92.75 98 ALA A N 1
ATOM 737 C CA . ALA A 1 98 ? -3.917 -2.162 0.294 1.00 92.75 98 ALA A CA 1
ATOM 738 C C . ALA A 1 98 ? -5.162 -1.542 0.918 1.00 92.75 98 ALA A C 1
ATOM 740 O O . ALA A 1 98 ? -5.747 -0.598 0.379 1.00 92.75 98 ALA A O 1
ATOM 741 N N . SER A 1 99 ? -5.536 -2.090 2.068 1.00 92.00 99 SER A N 1
ATOM 742 C CA . SER A 1 99 ? -6.611 -1.609 2.925 1.00 92.00 99 SER A CA 1
ATOM 743 C C . SER A 1 99 ? -6.197 -1.735 4.389 1.00 92.00 99 SER A C 1
ATOM 745 O O . SER A 1 99 ? -5.392 -2.592 4.765 1.00 92.00 99 SER A O 1
ATOM 747 N N . SER A 1 100 ? -6.726 -0.849 5.221 1.00 91.56 100 SER A N 1
ATOM 748 C CA . SER A 1 100 ? -6.582 -0.880 6.673 1.00 91.56 100 SER A CA 1
ATOM 749 C C . SER A 1 100 ? -7.914 -1.257 7.317 1.00 91.56 100 SER A C 1
ATOM 751 O O . SER A 1 100 ? -8.986 -0.961 6.794 1.00 91.56 100 SER A O 1
ATOM 753 N N . ALA A 1 101 ? -7.850 -1.912 8.468 1.00 91.44 101 ALA A N 1
ATOM 754 C CA . ALA A 1 101 ? -8.979 -2.151 9.348 1.00 91.44 101 ALA A CA 1
ATOM 755 C C . ALA A 1 101 ? -8.582 -1.838 10.792 1.00 91.44 101 ALA A C 1
ATOM 757 O O . ALA A 1 101 ? -7.486 -2.164 11.248 1.00 91.44 101 ALA A O 1
ATOM 758 N N . GLY A 1 102 ? -9.482 -1.196 11.523 1.00 90.38 102 GLY A N 1
ATOM 759 C CA . GLY A 1 102 ? -9.338 -0.876 12.937 1.00 90.38 102 GLY A CA 1
ATOM 760 C C . GLY A 1 102 ? -10.329 -1.663 13.782 1.00 90.38 102 GLY A C 1
ATOM 761 O O . GLY A 1 102 ? -11.401 -2.042 13.316 1.00 90.38 102 GLY A O 1
ATOM 762 N N . ILE A 1 103 ? -9.989 -1.893 15.047 1.00 89.44 103 ILE A N 1
ATOM 763 C CA . ILE A 1 103 ? -10.924 -2.429 16.038 1.00 89.44 103 ILE A CA 1
ATOM 764 C C . ILE A 1 103 ? -11.303 -1.309 16.985 1.00 89.44 103 ILE A C 1
ATOM 766 O O . ILE A 1 103 ? -10.505 -0.891 17.826 1.00 89.44 103 ILE A O 1
ATOM 770 N N . VAL A 1 104 ? -12.542 -0.845 16.858 1.00 87.19 104 VAL A N 1
ATOM 771 C CA . VAL A 1 104 ? -13.078 0.272 17.633 1.00 87.19 104 VAL A CA 1
ATOM 772 C C . VAL A 1 104 ? -14.276 -0.230 18.430 1.00 87.19 104 VAL A C 1
ATOM 774 O O . VAL A 1 104 ? -15.237 -0.755 17.870 1.00 87.19 104 VAL A O 1
ATOM 777 N N . ASN A 1 105 ? -14.221 -0.098 19.760 1.00 84.94 105 ASN A N 1
ATOM 778 C CA . ASN A 1 105 ? -15.278 -0.553 20.677 1.00 84.94 105 ASN A CA 1
ATOM 779 C C . ASN A 1 105 ? -15.694 -2.027 20.466 1.00 84.94 105 ASN A C 1
ATOM 781 O O . ASN A 1 105 ? -16.871 -2.372 20.562 1.00 84.94 105 ASN A O 1
ATOM 785 N N . GLY A 1 106 ? -14.736 -2.901 20.143 1.00 82.69 106 GLY A N 1
ATOM 786 C CA . GLY A 1 106 ? -14.981 -4.329 19.917 1.00 82.69 106 GLY A CA 1
ATOM 787 C C . GLY A 1 106 ? -15.584 -4.696 18.555 1.00 82.69 106 GLY A C 1
ATOM 788 O O . GLY A 1 106 ? -15.834 -5.879 18.328 1.00 82.69 106 GLY A O 1
ATOM 789 N N . SER A 1 107 ? -15.783 -3.732 17.650 1.00 86.62 107 SER A N 1
ATOM 790 C CA . SER A 1 107 ? -16.231 -3.967 16.269 1.00 86.62 107 SER A CA 1
ATOM 791 C C . SER A 1 107 ? -15.099 -3.711 15.275 1.00 86.62 107 SER A C 1
ATOM 793 O O . SER A 1 107 ? -14.271 -2.826 15.497 1.00 86.62 107 SER A O 1
ATOM 795 N N . VAL A 1 108 ? -15.064 -4.481 14.187 1.00 88.62 108 VAL A N 1
ATOM 796 C CA . VAL A 1 108 ? -14.118 -4.282 13.081 1.00 88.62 108 VAL A CA 1
ATOM 797 C C . VAL A 1 108 ? -14.653 -3.183 12.161 1.00 88.62 108 VAL A C 1
ATOM 799 O O . VAL A 1 108 ? -15.800 -3.239 11.724 1.00 88.62 108 VAL A O 1
ATOM 802 N N . VAL A 1 109 ? -13.825 -2.182 11.880 1.00 89.44 109 VAL A N 1
ATOM 803 C CA . VAL A 1 109 ? -14.125 -1.050 10.994 1.00 89.44 109 VAL A CA 1
ATOM 804 C C . VAL A 1 109 ? -13.099 -1.037 9.870 1.00 89.44 109 VAL A C 1
ATOM 806 O O . VAL A 1 109 ? -11.908 -1.197 10.126 1.00 89.44 109 VAL A O 1
ATOM 809 N N . LEU A 1 110 ? -13.553 -0.862 8.631 1.00 89.00 110 LEU A N 1
ATOM 810 C CA . LEU A 1 110 ? -12.681 -0.747 7.465 1.00 89.00 110 LEU A CA 1
ATOM 811 C C . LEU A 1 110 ? -12.290 0.714 7.227 1.00 89.00 110 LEU A C 1
ATOM 813 O O . LEU A 1 110 ? -13.142 1.585 7.353 1.00 89.00 110 LEU A O 1
ATOM 817 N N . ASP A 1 111 ? -11.035 0.940 6.843 1.00 86.19 111 ASP A N 1
ATOM 818 C CA . ASP A 1 111 ? -10.434 2.250 6.576 1.00 86.19 111 ASP A CA 1
ATOM 819 C C . ASP A 1 111 ? -10.666 3.252 7.722 1.00 86.19 111 ASP A C 1
ATOM 821 O O . ASP A 1 111 ? -11.383 4.241 7.560 1.00 86.19 111 ASP A O 1
ATOM 825 N N . PRO A 1 112 ? -10.127 2.967 8.927 1.00 84.69 112 PRO A N 1
ATOM 826 C CA . PRO A 1 112 ? -10.323 3.837 10.074 1.00 84.69 112 PRO A CA 1
ATOM 827 C C . PRO A 1 112 ? -9.686 5.207 9.829 1.00 84.69 112 PRO A C 1
ATOM 829 O O . PRO A 1 112 ? -8.530 5.323 9.416 1.00 84.69 112 PRO A O 1
ATOM 832 N N . SER A 1 113 ? -10.430 6.251 10.172 1.00 85.81 113 SER A N 1
ATOM 833 C CA . SER A 1 113 ? -9.904 7.610 10.256 1.00 85.81 113 SER A CA 1
ATOM 834 C C . SER A 1 113 ? -8.850 7.730 11.360 1.00 85.81 113 SER A C 1
ATOM 836 O O . SER A 1 113 ? -8.786 6.919 12.289 1.00 85.81 113 SER A O 1
ATOM 838 N N . ARG A 1 114 ? -8.047 8.799 11.327 1.00 84.44 114 ARG A N 1
ATOM 839 C CA . ARG A 1 114 ? -7.036 9.071 12.364 1.00 84.44 114 ARG A CA 1
ATOM 840 C C . ARG A 1 114 ? -7.596 9.027 13.791 1.00 84.44 114 ARG A C 1
ATOM 842 O O . ARG A 1 114 ? -6.923 8.555 14.708 1.00 84.44 114 ARG A O 1
ATOM 849 N N . GLU A 1 115 ? -8.810 9.534 14.001 1.00 84.75 115 GLU A N 1
ATOM 850 C CA . GLU A 1 115 ? -9.455 9.516 15.320 1.00 84.75 115 GLU A CA 1
ATOM 851 C C . GLU A 1 115 ? -9.814 8.092 15.762 1.00 84.75 115 GLU A C 1
ATOM 853 O O . GLU A 1 115 ? -9.674 7.743 16.937 1.00 84.75 115 GLU A O 1
ATOM 858 N N . GLU A 1 116 ? -10.253 7.258 14.824 1.00 85.25 116 GLU A N 1
ATOM 859 C CA . GLU A 1 116 ? -10.589 5.857 15.065 1.00 85.25 116 GLU A CA 1
ATOM 860 C C . GLU A 1 116 ? -9.340 5.013 15.314 1.00 85.25 116 GLU A C 1
ATOM 862 O O . GLU A 1 116 ? -9.351 4.185 16.222 1.00 85.25 116 GLU A O 1
ATOM 867 N N . GLU A 1 117 ? -8.241 5.270 14.600 1.00 82.88 117 GLU A N 1
ATOM 868 C CA . GLU A 1 117 ? -6.950 4.619 14.852 1.00 82.88 117 GLU A CA 1
ATOM 869 C C . GLU A 1 117 ? -6.401 4.939 16.248 1.00 82.88 117 GLU A C 1
ATOM 871 O O . GLU A 1 117 ? -5.861 4.057 16.913 1.00 82.88 117 GLU A O 1
ATOM 876 N N . GLN A 1 118 ? -6.555 6.182 16.721 1.00 83.06 118 GLN A N 1
ATOM 877 C CA . GLN A 1 118 ? -6.094 6.587 18.057 1.00 83.06 118 GLN A CA 1
ATOM 878 C C . GLN A 1 118 ? -6.959 6.025 19.186 1.00 83.06 118 GLN A C 1
ATOM 880 O O . GLN A 1 118 ? -6.465 5.783 20.287 1.00 83.06 118 GLN A O 1
ATOM 885 N N . ARG A 1 119 ? -8.260 5.861 18.936 1.00 84.62 119 ARG A N 1
ATOM 886 C CA . ARG A 1 119 ? -9.213 5.324 19.917 1.00 84.62 119 ARG A CA 1
ATOM 887 C C . ARG A 1 119 ? -9.301 3.801 19.894 1.00 84.62 119 ARG A C 1
ATOM 889 O O . ARG A 1 119 ? -9.827 3.228 20.846 1.00 84.62 119 ARG A O 1
ATOM 896 N N . GLY A 1 120 ? -8.868 3.176 18.805 1.00 81.81 120 GLY A N 1
ATOM 897 C CA . GLY A 1 120 ? -8.954 1.742 18.589 1.00 81.81 120 GLY A CA 1
ATOM 898 C C . GLY A 1 120 ? -7.978 0.951 19.455 1.00 81.81 120 GLY A C 1
ATOM 899 O O . GLY A 1 120 ? -6.862 1.380 19.737 1.00 81.81 120 GLY A O 1
ATOM 900 N N . ASP A 1 121 ? -8.395 -0.250 19.848 1.00 85.81 121 ASP A N 1
ATOM 901 C CA . ASP A 1 121 ? -7.560 -1.172 20.626 1.00 85.81 121 ASP A CA 1
ATOM 902 C C . ASP A 1 121 ? -6.559 -1.936 19.744 1.00 85.81 121 ASP A C 1
ATOM 904 O O . ASP A 1 121 ? -5.563 -2.480 20.237 1.00 85.81 121 ASP A O 1
ATOM 908 N N . GLY A 1 122 ? -6.814 -1.982 18.434 1.00 88.25 122 GLY A N 1
ATOM 909 C CA . GLY A 1 122 ? -5.981 -2.669 17.459 1.00 88.25 122 GLY A CA 1
ATOM 910 C C . GLY A 1 122 ? -6.179 -2.155 16.039 1.00 88.25 122 GLY A C 1
ATOM 911 O O . GLY A 1 122 ? -7.229 -1.614 15.694 1.00 88.25 122 GLY A O 1
ATOM 912 N N . LYS A 1 123 ? -5.147 -2.354 15.222 1.00 89.50 123 LYS A N 1
ATOM 913 C CA . LYS A 1 123 ? -5.107 -2.031 13.799 1.00 89.50 123 LYS A CA 1
ATOM 914 C C . LYS A 1 123 ? -4.529 -3.197 13.003 1.00 89.50 123 LYS A C 1
ATOM 916 O O . LYS A 1 123 ? -3.595 -3.873 13.445 1.00 89.50 123 LYS A O 1
ATOM 921 N N . LEU A 1 124 ? -5.081 -3.397 11.822 1.00 91.06 124 LEU A N 1
ATOM 922 C CA . LEU A 1 124 ? -4.645 -4.340 10.813 1.00 91.06 124 LEU A CA 1
ATOM 923 C C . LEU A 1 124 ? -4.453 -3.567 9.510 1.00 91.06 124 LEU A C 1
ATOM 925 O O . LEU A 1 124 ? -5.305 -2.774 9.128 1.00 91.06 124 LEU A O 1
ATOM 929 N N . ALA A 1 125 ? -3.348 -3.794 8.821 1.00 91.44 125 ALA A N 1
ATOM 930 C CA . ALA A 1 125 ? -3.141 -3.293 7.474 1.00 91.44 125 ALA A CA 1
ATOM 931 C C . ALA A 1 125 ? -2.760 -4.460 6.571 1.00 91.44 125 ALA A C 1
ATOM 933 O O . ALA A 1 125 ? -1.916 -5.279 6.936 1.00 91.44 125 ALA A O 1
ATOM 934 N N . LEU A 1 126 ? -3.402 -4.552 5.414 1.00 93.31 126 LEU A N 1
ATOM 935 C CA . LEU A 1 126 ? -3.258 -5.653 4.474 1.00 93.31 126 LEU A CA 1
ATOM 936 C C . LEU A 1 126 ? -2.878 -5.088 3.109 1.00 93.31 126 LEU A C 1
ATOM 938 O O . LEU A 1 126 ? -3.503 -4.142 2.642 1.00 93.31 126 LEU A O 1
ATOM 942 N N . ALA A 1 127 ? -1.894 -5.698 2.457 1.00 93.88 127 ALA A N 1
ATOM 943 C CA . ALA A 1 127 ? -1.609 -5.519 1.042 1.00 93.88 127 ALA A CA 1
ATOM 944 C C . ALA A 1 127 ? -1.886 -6.831 0.295 1.00 93.88 127 ALA A C 1
ATOM 946 O O . ALA A 1 127 ? -1.494 -7.918 0.730 1.00 93.88 127 ALA A O 1
ATOM 947 N N . TYR A 1 128 ? -2.590 -6.733 -0.825 1.00 93.12 128 TYR A N 1
ATOM 948 C CA . TYR A 1 128 ? -3.200 -7.841 -1.536 1.00 93.12 128 TYR A CA 1
ATOM 949 C C . TYR A 1 128 ? -3.067 -7.674 -3.049 1.00 93.12 128 TYR A C 1
ATOM 951 O O . TYR A 1 128 ? -3.264 -6.591 -3.597 1.00 93.12 128 TYR A O 1
ATOM 959 N N . MET A 1 129 ? -2.753 -8.777 -3.722 1.00 92.31 129 MET A N 1
ATOM 960 C CA . MET A 1 129 ? -2.774 -8.908 -5.175 1.00 92.31 129 MET A CA 1
ATOM 961 C C . MET A 1 129 ? -4.115 -9.532 -5.591 1.00 92.31 129 MET A C 1
ATOM 963 O O . MET A 1 129 ? -4.299 -10.738 -5.394 1.00 92.31 129 MET A O 1
ATOM 967 N N . PRO A 1 130 ? -5.064 -8.738 -6.114 1.00 88.25 130 PRO A N 1
ATOM 968 C CA . PRO A 1 130 ? -6.439 -9.142 -6.398 1.00 88.25 130 PRO A CA 1
ATOM 969 C C . PRO A 1 130 ? -6.568 -10.131 -7.560 1.00 88.25 130 PRO A C 1
ATOM 971 O O . PRO A 1 130 ? -7.429 -11.006 -7.517 1.00 88.25 130 PRO A O 1
ATOM 974 N N . SER A 1 131 ? -5.719 -10.036 -8.581 1.00 87.81 131 SER A N 1
ATOM 975 C CA . SER A 1 131 ? -5.733 -10.930 -9.744 1.00 87.81 131 SER A CA 1
ATOM 976 C C . SER A 1 131 ? -5.128 -12.293 -9.406 1.00 87.81 131 SER A C 1
ATOM 978 O O . SER A 1 131 ? -5.606 -13.323 -9.877 1.00 87.81 131 SER A O 1
ATOM 980 N N . VAL A 1 132 ? -4.074 -12.305 -8.582 1.00 87.50 132 VAL A N 1
ATOM 981 C CA . VAL A 1 132 ? -3.398 -13.540 -8.129 1.00 87.50 132 VAL A CA 1
ATOM 982 C C . VAL A 1 132 ? -4.101 -14.160 -6.916 1.00 87.50 132 VAL A C 1
ATOM 984 O O . VAL A 1 132 ? -3.969 -15.355 -6.655 1.00 87.50 132 VAL A O 1
ATOM 987 N N . GLY A 1 133 ? -4.844 -13.353 -6.167 1.00 89.06 133 GLY A N 1
ATOM 988 C CA . GLY A 1 133 ? -5.550 -13.762 -4.965 1.00 89.06 133 GLY A CA 1
ATOM 989 C C . GLY A 1 133 ? -4.641 -13.955 -3.745 1.00 89.06 133 GLY A C 1
ATOM 990 O O . GLY A 1 133 ? -4.896 -14.836 -2.924 1.00 89.06 133 GLY A O 1
ATOM 991 N N . ARG A 1 134 ? -3.542 -13.193 -3.633 1.00 90.88 134 ARG A N 1
ATOM 992 C CA . ARG A 1 134 ? -2.481 -13.430 -2.636 1.00 90.88 134 ARG A CA 1
ATOM 993 C C . ARG A 1 134 ? -2.159 -12.189 -1.808 1.00 90.88 134 ARG A C 1
ATOM 995 O O . ARG A 1 134 ? -1.931 -11.117 -2.354 1.00 90.88 134 ARG A O 1
ATOM 1002 N N . VAL A 1 135 ? -2.036 -12.369 -0.494 1.00 92.56 135 VAL A N 1
ATOM 1003 C CA . VAL A 1 135 ? -1.535 -11.340 0.433 1.00 92.56 135 VAL A CA 1
ATOM 1004 C C . VAL A 1 135 ? -0.024 -11.172 0.252 1.00 92.56 135 VAL A C 1
ATOM 1006 O O . VAL A 1 135 ? 0.715 -12.160 0.300 1.00 92.56 135 VAL A O 1
ATOM 1009 N N . THR A 1 136 ? 0.430 -9.940 0.026 1.00 91.81 136 THR A N 1
ATOM 1010 C CA . THR A 1 136 ? 1.858 -9.599 -0.102 1.00 91.81 136 THR A CA 1
ATOM 1011 C C . THR A 1 136 ? 2.454 -9.169 1.225 1.00 91.81 136 THR A C 1
ATOM 1013 O O . THR A 1 136 ? 3.559 -9.587 1.557 1.00 91.81 136 THR A O 1
ATOM 1016 N N . TYR A 1 137 ? 1.706 -8.381 1.995 1.00 93.62 137 TYR A N 1
ATOM 1017 C CA . TYR A 1 137 ? 2.141 -7.856 3.279 1.00 93.62 137 TYR A CA 1
ATOM 1018 C C . TYR A 1 137 ? 0.960 -7.740 4.241 1.00 93.62 137 TYR A C 1
ATOM 1020 O O . TYR A 1 137 ? -0.165 -7.455 3.830 1.00 93.62 137 TYR A O 1
ATOM 1028 N N . MET A 1 138 ? 1.214 -7.958 5.530 1.00 92.69 138 MET A N 1
ATOM 1029 C CA . MET A 1 138 ? 0.219 -7.785 6.581 1.00 92.69 138 MET A CA 1
ATOM 1030 C C . MET A 1 138 ? 0.890 -7.242 7.839 1.00 92.69 138 MET A C 1
ATOM 1032 O O . MET A 1 138 ? 1.855 -7.824 8.332 1.00 92.69 138 MET A O 1
ATOM 1036 N N . LEU A 1 139 ? 0.346 -6.155 8.376 1.00 91.38 139 LEU A N 1
ATOM 1037 C CA . LEU A 1 139 ? 0.781 -5.546 9.623 1.00 91.38 139 LEU A CA 1
ATOM 1038 C C . LEU A 1 139 ? -0.342 -5.630 10.645 1.00 91.38 139 LEU A C 1
ATOM 1040 O O . LEU A 1 139 ? -1.435 -5.125 10.411 1.00 91.38 139 LEU A O 1
ATOM 1044 N N . GLN A 1 140 ? -0.053 -6.214 11.800 1.00 91.00 140 GLN A N 1
ATOM 1045 C CA . GLN A 1 140 ? -0.964 -6.240 12.934 1.00 91.00 140 GLN A CA 1
ATOM 1046 C C . GLN A 1 140 ? -0.330 -5.486 14.101 1.00 91.00 140 GLN A C 1
ATOM 1048 O O . GLN A 1 140 ? 0.795 -5.787 14.496 1.00 91.00 140 GLN A O 1
ATOM 1053 N N . ALA A 1 141 ? -1.064 -4.547 14.692 1.00 89.38 141 ALA A N 1
ATOM 1054 C CA . ALA A 1 141 ? -0.639 -3.857 15.902 1.00 89.38 141 ALA A CA 1
ATOM 1055 C C . ALA A 1 141 ? -1.799 -3.699 16.893 1.00 89.38 141 ALA A C 1
ATOM 1057 O O . ALA A 1 141 ? -2.954 -3.542 16.509 1.00 89.38 141 ALA A O 1
ATOM 1058 N N . GLY A 1 142 ? -1.481 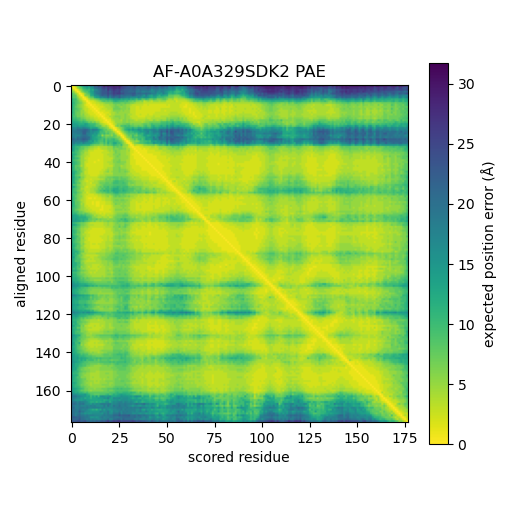-3.731 18.187 1.00 88.19 142 GLY A N 1
ATOM 1059 C CA . GLY A 1 142 ? -2.468 -3.648 19.264 1.00 88.19 142 GLY A CA 1
ATOM 1060 C C . GLY A 1 142 ? -3.088 -4.995 19.646 1.00 88.19 142 GLY A C 1
ATOM 1061 O O . GLY A 1 142 ? -2.554 -6.066 19.346 1.00 88.19 142 GLY A O 1
ATOM 1062 N N . LYS A 1 143 ? -4.198 -4.938 20.384 1.00 87.00 143 LYS A N 1
ATOM 1063 C CA . LYS A 1 143 ? -4.882 -6.103 20.951 1.00 87.00 143 LYS A CA 1
ATOM 1064 C C . LYS A 1 143 ? -6.018 -6.524 20.033 1.00 87.00 143 LYS A C 1
ATOM 1066 O O . LYS A 1 143 ? -7.036 -5.848 19.949 1.00 87.00 143 LYS A O 1
ATOM 1071 N N . ILE A 1 144 ? -5.847 -7.667 19.380 1.00 87.06 144 ILE A N 1
ATOM 1072 C CA . ILE A 1 144 ? -6.841 -8.228 18.468 1.00 87.06 144 ILE A CA 1
ATOM 1073 C C . ILE A 1 144 ? -7.139 -9.666 18.879 1.00 87.06 144 ILE A C 1
ATOM 1075 O O . ILE A 1 144 ? -6.223 -10.468 19.066 1.00 87.06 144 ILE A O 1
ATOM 1079 N N . HIS A 1 145 ? -8.421 -9.996 19.029 1.00 90.44 145 HIS A N 1
ATOM 1080 C CA . HIS A 1 145 ? -8.841 -11.372 19.260 1.00 90.44 145 HIS A CA 1
ATOM 1081 C C . HIS A 1 145 ? -8.811 -12.176 17.953 1.00 90.44 145 HIS A C 1
ATOM 1083 O O . HIS A 1 145 ? -9.107 -11.640 16.890 1.00 90.44 145 HIS A O 1
ATOM 1089 N N . HIS A 1 146 ? -8.511 -13.476 18.021 1.00 89.44 146 HIS A N 1
ATOM 1090 C CA . HIS A 1 146 ? -8.374 -14.326 16.828 1.00 89.44 146 HIS A CA 1
ATOM 1091 C C . HIS A 1 146 ? -9.602 -14.301 15.898 1.00 89.44 146 HIS A C 1
ATOM 1093 O O . HIS A 1 146 ? -9.444 -14.248 14.683 1.00 89.44 146 HIS A O 1
ATOM 1099 N N . THR A 1 147 ? -10.816 -14.277 16.459 1.00 90.81 147 THR A N 1
ATOM 1100 C CA . THR A 1 147 ? -12.061 -14.186 15.677 1.00 90.81 147 THR A CA 1
ATOM 1101 C C . THR A 1 147 ? -12.172 -12.861 14.927 1.00 90.81 147 THR A C 1
ATOM 1103 O O . THR A 1 147 ? -12.533 -12.852 13.758 1.00 90.81 147 THR A O 1
ATOM 1106 N N . GLN A 1 148 ? -11.815 -11.754 15.584 1.00 88.38 148 GLN A N 1
ATOM 1107 C CA . GLN A 1 148 ? -11.843 -10.417 14.988 1.00 88.38 148 GLN A CA 1
ATOM 1108 C C . GLN A 1 148 ? -10.744 -10.248 13.939 1.00 88.38 148 GLN A C 1
ATOM 1110 O O . GLN A 1 148 ? -10.946 -9.551 12.955 1.00 88.38 148 GLN A O 1
ATOM 1115 N N . LEU A 1 149 ? -9.587 -10.893 14.129 1.00 90.00 149 LEU A N 1
ATOM 1116 C CA . LEU A 1 149 ? -8.514 -10.887 13.137 1.00 90.00 149 LEU A CA 1
ATOM 1117 C C . LEU A 1 149 ? -8.970 -11.545 11.836 1.00 90.00 149 LEU A C 1
ATOM 1119 O O . LEU A 1 149 ? -8.742 -10.992 10.769 1.00 90.00 149 LEU A O 1
ATOM 1123 N N . GLN A 1 150 ? -9.608 -12.713 11.930 1.00 91.94 150 GLN A N 1
ATOM 1124 C CA . GLN A 1 150 ? -10.093 -13.427 10.753 1.00 91.94 150 GLN A CA 1
ATOM 1125 C C . GLN A 1 150 ? -11.144 -12.599 10.003 1.00 91.94 150 GLN A C 1
ATOM 1127 O O . GLN A 1 150 ? -11.012 -12.395 8.802 1.00 91.94 150 GLN A O 1
ATOM 1132 N N . GLU A 1 151 ? -12.112 -12.042 10.732 1.00 91.62 151 GLU A N 1
ATOM 1133 C CA . GLU A 1 151 ? -13.123 -11.144 10.168 1.00 91.62 151 GLU A CA 1
ATOM 1134 C C . GLU A 1 151 ? -12.498 -9.904 9.507 1.00 91.62 151 GLU A C 1
ATOM 1136 O O . GLU A 1 151 ? -12.885 -9.532 8.402 1.00 91.62 151 GLU A O 1
ATOM 1141 N N . ALA A 1 152 ? -11.492 -9.291 10.138 1.00 91.19 152 ALA A N 1
ATOM 1142 C CA . ALA A 1 152 ? -10.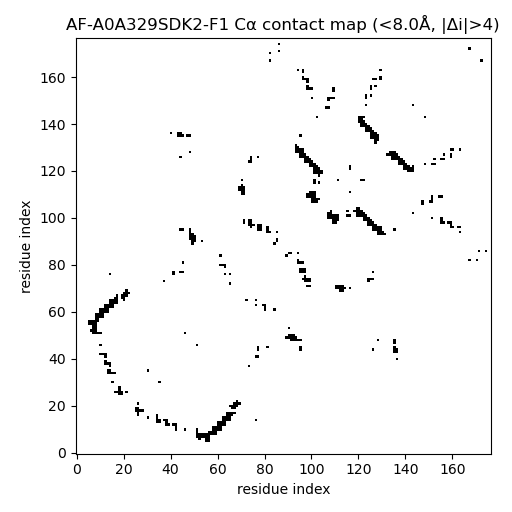796 -8.133 9.587 1.00 91.19 152 ALA A CA 1
ATOM 1143 C C . ALA A 1 152 ? -10.000 -8.466 8.321 1.00 91.19 152 ALA A C 1
ATOM 1145 O O . ALA A 1 152 ? -10.011 -7.678 7.380 1.00 91.19 152 ALA A O 1
ATOM 1146 N N . VAL A 1 153 ? -9.334 -9.622 8.266 1.00 92.56 153 VAL A N 1
ATOM 1147 C CA . VAL A 1 153 ? -8.601 -10.062 7.068 1.00 92.56 153 VAL A CA 1
ATOM 1148 C C . VAL A 1 153 ? -9.558 -10.313 5.906 1.00 92.56 153 VAL A C 1
ATOM 1150 O O . VAL A 1 153 ? -9.288 -9.852 4.795 1.00 92.56 153 VAL A O 1
ATOM 1153 N N . ASP A 1 154 ? -10.673 -11.001 6.155 1.00 92.31 154 ASP A N 1
ATOM 1154 C CA . ASP A 1 154 ? -11.680 -11.280 5.129 1.00 92.31 154 ASP A 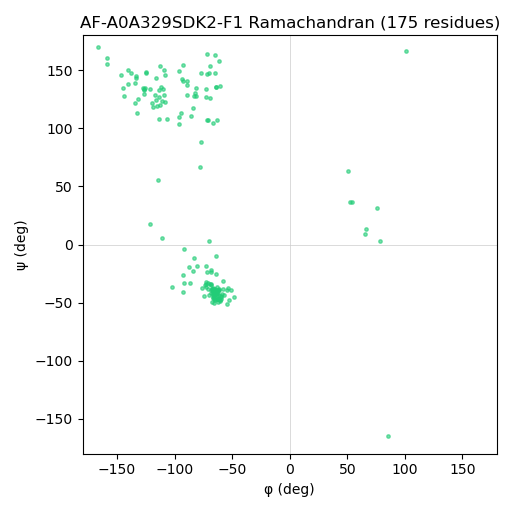CA 1
ATOM 1155 C C . ASP A 1 154 ? -12.272 -9.964 4.594 1.00 92.31 154 ASP A C 1
ATOM 1157 O O . ASP A 1 154 ? -12.269 -9.719 3.386 1.00 92.31 154 ASP A O 1
ATOM 1161 N N . LEU A 1 155 ? -12.646 -9.048 5.495 1.00 91.62 155 LEU A N 1
ATOM 1162 C CA . LEU A 1 155 ? -13.186 -7.734 5.143 1.00 91.62 155 LEU A CA 1
ATOM 1163 C C . LEU A 1 155 ? -12.176 -6.864 4.374 1.00 91.62 155 LEU A C 1
ATOM 1165 O O . LEU A 1 155 ? -12.531 -6.226 3.382 1.00 91.62 155 LEU A O 1
ATOM 1169 N N . CYS A 1 156 ? -10.908 -6.853 4.796 1.00 90.94 156 CYS A N 1
ATOM 1170 C CA . CYS A 1 156 ? -9.829 -6.154 4.098 1.00 90.94 156 CYS A CA 1
ATOM 1171 C C . CYS A 1 156 ? -9.596 -6.714 2.695 1.00 90.94 156 CYS A C 1
ATOM 1173 O O . CYS A 1 156 ? -9.356 -5.947 1.763 1.00 90.94 156 CYS A O 1
ATOM 1175 N N . THR A 1 157 ? -9.667 -8.035 2.534 1.0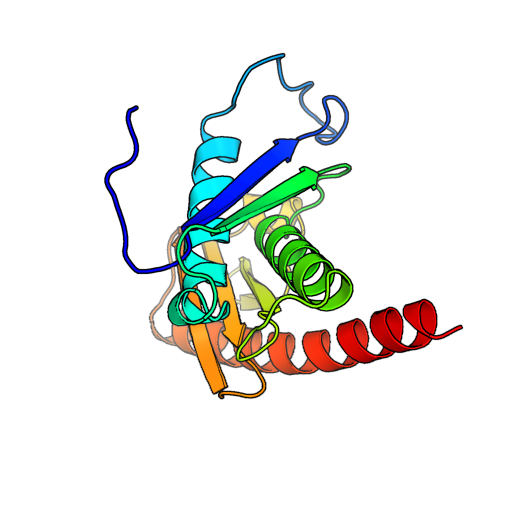0 92.00 157 THR A N 1
ATOM 1176 C CA . THR A 1 157 ? -9.478 -8.695 1.237 1.00 92.00 157 THR A CA 1
ATOM 1177 C C . THR A 1 157 ? -10.603 -8.315 0.279 1.00 92.00 157 THR A C 1
ATOM 1179 O O . THR A 1 157 ? -10.339 -7.874 -0.843 1.00 92.00 157 THR A O 1
ATOM 1182 N N . ASP A 1 158 ? -11.850 -8.381 0.747 1.00 91.25 158 ASP A N 1
ATOM 1183 C CA . ASP A 1 158 ? -13.022 -7.964 -0.022 1.00 91.25 158 ASP A CA 1
ATOM 1184 C C . ASP A 1 158 ? -12.928 -6.485 -0.417 1.00 91.25 158 ASP A C 1
ATOM 1186 O O . ASP A 1 158 ? -13.110 -6.131 -1.587 1.00 91.25 158 ASP A O 1
ATOM 1190 N N . ALA A 1 159 ? -12.545 -5.612 0.516 1.00 89.31 159 ALA A N 1
ATOM 1191 C CA . ALA A 1 159 ? -12.342 -4.200 0.222 1.00 89.31 159 ALA A CA 1
ATOM 1192 C C . ALA A 1 159 ? -11.219 -3.961 -0.790 1.00 89.31 159 ALA A C 1
ATOM 1194 O O . ALA A 1 159 ? -11.416 -3.184 -1.722 1.00 89.31 159 ALA A O 1
ATOM 1195 N N . CYS A 1 160 ? -10.078 -4.649 -0.675 1.00 87.31 160 CYS A N 1
ATOM 1196 C CA . CYS A 1 160 ? -8.983 -4.542 -1.640 1.00 87.31 160 CYS A CA 1
ATOM 1197 C C . CYS A 1 160 ? -9.453 -4.883 -3.059 1.00 87.31 160 CYS A C 1
ATOM 1199 O O . CYS A 1 160 ? -9.156 -4.147 -4.002 1.00 87.31 160 CYS A O 1
ATOM 1201 N N . THR A 1 161 ? -10.254 -5.941 -3.229 1.00 87.06 161 THR A N 1
ATOM 1202 C CA . THR A 1 161 ? -10.808 -6.284 -4.552 1.00 87.06 161 THR A CA 1
ATOM 1203 C C . THR A 1 161 ? -11.764 -5.211 -5.087 1.00 87.06 161 THR A C 1
ATOM 1205 O O . THR A 1 161 ? -11.722 -4.879 -6.276 1.00 87.06 161 THR A O 1
ATOM 1208 N N . GLY A 1 162 ? -12.580 -4.606 -4.217 1.00 85.56 162 GLY A N 1
ATOM 1209 C CA . GLY A 1 162 ? -13.458 -3.490 -4.574 1.00 85.56 162 GLY A CA 1
ATOM 1210 C C . GLY A 1 162 ? -12.684 -2.232 -4.982 1.00 85.56 162 GLY A C 1
ATOM 1211 O O . GLY A 1 162 ? -12.952 -1.655 -6.039 1.00 85.56 162 GLY A O 1
ATOM 1212 N N . VAL A 1 163 ? -11.689 -1.851 -4.178 1.00 81.38 163 VAL A N 1
ATOM 1213 C CA . VAL A 1 163 ? -10.809 -0.690 -4.385 1.00 81.38 163 VAL A CA 1
ATOM 1214 C C . VAL A 1 163 ? -9.986 -0.843 -5.660 1.00 81.38 163 VAL A C 1
ATOM 1216 O O . VAL A 1 163 ? -9.873 0.100 -6.435 1.00 81.38 163 VAL A O 1
ATOM 1219 N N . THR A 1 164 ? -9.482 -2.043 -5.946 1.00 78.12 164 THR A N 1
ATOM 1220 C CA . THR A 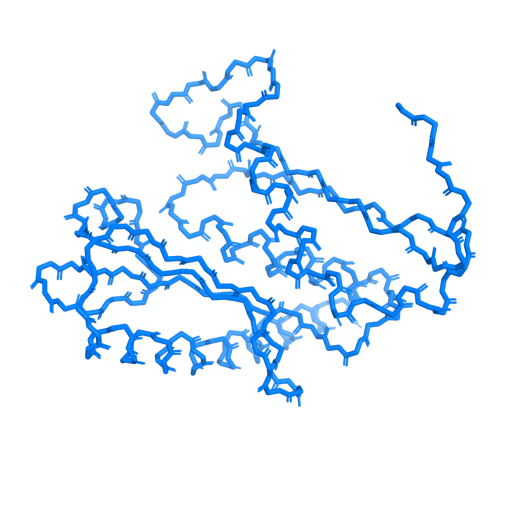1 164 ? -8.788 -2.345 -7.208 1.00 78.12 164 THR A CA 1
ATOM 1221 C C . THR A 1 164 ? -9.637 -1.951 -8.405 1.00 78.12 164 THR A C 1
ATOM 1223 O O . THR A 1 164 ? -9.167 -1.295 -9.331 1.00 78.12 164 THR A O 1
ATOM 1226 N N . ARG A 1 165 ? -10.911 -2.350 -8.396 1.00 73.88 165 ARG A N 1
ATOM 1227 C CA . ARG A 1 165 ? -11.802 -2.125 -9.528 1.00 73.88 165 ARG A CA 1
ATOM 1228 C C . ARG A 1 165 ? -12.064 -0.638 -9.740 1.00 73.88 165 ARG A C 1
ATOM 1230 O O . ARG A 1 165 ? -12.028 -0.190 -10.883 1.00 73.88 165 ARG A O 1
ATOM 1237 N N . SER A 1 166 ? -12.320 0.123 -8.678 1.00 75.12 166 SER A N 1
ATOM 1238 C CA . SER A 1 166 ? -12.558 1.566 -8.782 1.00 75.12 166 SER A CA 1
ATOM 1239 C C . SER A 1 166 ? -11.288 2.335 -9.153 1.00 75.12 166 SER A C 1
ATOM 1241 O O . SER A 1 166 ? -11.341 3.173 -10.050 1.00 75.12 166 SER A O 1
ATOM 1243 N N . LEU A 1 167 ? -10.146 2.010 -8.542 1.00 71.00 167 LEU A N 1
ATOM 1244 C CA . LEU A 1 167 ? -8.865 2.656 -8.827 1.00 71.00 167 LEU A CA 1
ATOM 1245 C C . LEU A 1 167 ? -8.377 2.364 -10.248 1.00 71.00 167 LEU A C 1
ATOM 1247 O O . LEU A 1 167 ? -8.086 3.295 -10.991 1.00 71.00 167 LEU A O 1
ATOM 1251 N N . LEU A 1 168 ? -8.340 1.095 -10.670 1.00 69.56 168 LEU A N 1
ATOM 1252 C CA . LEU A 1 168 ? -7.873 0.736 -12.013 1.00 69.56 168 LEU A CA 1
ATOM 1253 C C . LEU A 1 168 ? -8.763 1.326 -13.103 1.00 69.56 168 LEU A C 1
ATOM 1255 O O . LEU A 1 168 ? -8.252 1.811 -14.109 1.00 69.56 168 LEU A O 1
ATOM 1259 N N . THR A 1 169 ? -10.087 1.298 -12.922 1.00 65.12 169 THR A N 1
ATOM 1260 C CA . THR A 1 169 ? -10.994 1.861 -13.931 1.00 65.12 169 THR A CA 1
ATOM 1261 C C . THR A 1 169 ? -10.883 3.376 -14.007 1.00 65.12 169 THR A C 1
ATOM 1263 O O . THR A 1 169 ? -10.833 3.902 -15.111 1.00 65.12 169 THR A O 1
ATOM 1266 N N . ALA A 1 170 ? -10.792 4.081 -12.879 1.00 64.62 170 A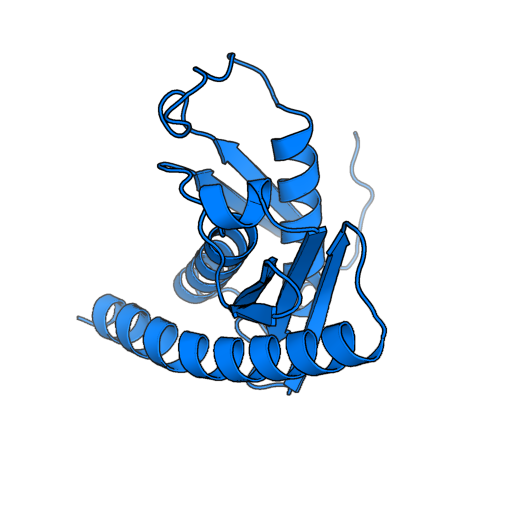LA A N 1
ATOM 1267 C CA . ALA A 1 170 ? -10.656 5.533 -12.889 1.00 64.62 170 ALA A CA 1
ATOM 1268 C C . ALA A 1 170 ? -9.304 5.976 -13.469 1.00 64.62 170 ALA A C 1
ATOM 1270 O O . ALA A 1 170 ? -9.269 6.801 -14.380 1.00 64.62 170 ALA A O 1
ATOM 1271 N N . SER A 1 171 ? -8.200 5.398 -12.994 1.00 64.88 171 SER A N 1
ATOM 1272 C CA . SER A 1 171 ? -6.856 5.850 -13.356 1.00 64.88 171 SER A CA 1
ATOM 1273 C C . SER A 1 171 ? -6.457 5.454 -14.778 1.00 64.88 171 SER A C 1
ATOM 1275 O O . SER A 1 171 ? -5.955 6.297 -15.517 1.00 64.88 171 SER A O 1
ATOM 1277 N N . LEU A 1 172 ? -6.721 4.214 -15.212 1.00 64.94 172 LEU A N 1
ATOM 1278 C CA . LEU A 1 172 ? -6.334 3.779 -16.562 1.00 64.94 172 LEU A CA 1
ATOM 1279 C C . LEU A 1 172 ? -7.210 4.405 -17.652 1.00 64.94 172 LEU A C 1
ATOM 1281 O O . LEU A 1 172 ? -6.706 4.697 -18.734 1.00 64.94 172 LEU A O 1
ATOM 1285 N N . LEU A 1 173 ? -8.502 4.648 -17.389 1.00 65.62 173 LEU A N 1
ATOM 1286 C CA . LEU A 1 173 ? -9.354 5.350 -18.357 1.00 65.62 173 LEU A CA 1
ATOM 1287 C C . LEU A 1 173 ? -8.956 6.822 -18.507 1.00 65.62 173 LEU A C 1
ATOM 1289 O O . LEU A 1 173 ? -9.040 7.341 -19.615 1.00 65.62 173 LEU A O 1
ATOM 1293 N N . GLN A 1 174 ? -8.511 7.477 -17.430 1.00 61.50 174 GLN A N 1
ATOM 1294 C CA . GLN A 1 174 ? -8.021 8.857 -17.487 1.00 61.50 174 GLN A CA 1
ATOM 1295 C C . GLN A 1 174 ? -6.641 8.976 -18.140 1.00 61.50 174 GLN A C 1
ATOM 1297 O O . GLN A 1 174 ? -6.397 9.946 -18.846 1.00 61.50 174 GLN A O 1
ATOM 1302 N N . ALA A 1 175 ? -5.747 8.003 -17.951 1.00 59.44 175 ALA A N 1
ATOM 1303 C CA . ALA A 1 175 ? -4.435 8.007 -18.605 1.00 59.44 175 ALA A CA 1
ATOM 1304 C C . ALA A 1 175 ? -4.518 7.785 -20.131 1.00 59.44 175 ALA A C 1
ATOM 1306 O O . ALA A 1 175 ? -3.604 8.152 -20.868 1.00 59.44 175 ALA A O 1
ATOM 1307 N N . LEU A 1 176 ? -5.614 7.185 -20.613 1.00 56.94 176 LEU A N 1
ATOM 1308 C CA . LEU A 1 176 ? -5.874 6.924 -22.034 1.00 56.94 176 LEU A CA 1
ATOM 1309 C C . LEU A 1 176 ? -6.669 8.039 -22.746 1.00 56.94 176 LEU A C 1
ATOM 1311 O O . LEU A 1 176 ? -6.879 7.928 -23.957 1.00 56.94 176 LEU A O 1
ATOM 1315 N N . SER A 1 177 ? -7.122 9.078 -22.031 1.00 44.38 177 SER A N 1
ATOM 1316 C CA . SER A 1 177 ? -7.886 10.220 -22.572 1.00 44.38 177 SER A CA 1
ATOM 1317 C C . SER A 1 177 ? -7.042 11.482 -22.693 1.00 44.38 177 SER A C 1
ATOM 1319 O O . SER A 1 177 ? -7.117 12.133 -23.758 1.00 44.38 177 SER A O 1
#

Organism: NCBI:txid29920